Protein 4E12 (pdb70)

Structure (mmCIF, N/CA/C/O backbone):
data_4E12
#
_entry.id   4E12
#
_cell.length_a   99.560
_cell.length_b   99.560
_cell.length_c   131.860
_cell.angle_alpha   90.00
_cell.angle_beta   90.00
_cell.angle_gamma   120.00
#
_symmetry.space_group_name_H-M   'P 62 2 2'
#
loop_
_entity.id
_entity.type
_entity.pdbx_description
1 polymer Diketoreductase
2 non-polymer GLYCEROL
3 non-polymer 'PENTAETHYLENE GLYCOL'
4 non-polymer 'SULFATE ION'
5 water water
#
loop_
_atom_site.group_PDB
_atom_site.id
_atom_site.type_symbol
_atom_site.label_atom_id
_atom_site.label_alt_id
_atom_site.label_comp_id
_atom_site.label_asym_id
_atom_site.label_entity_id
_atom_site.label_seq_id
_atom_site.pdbx_PDB_ins_code
_atom_site.Cartn_x
_atom_site.Cartn_y
_atom_site.Cartn_z
_atom_site.occupancy
_atom_site.B_iso_or_equiv
_atom_site.auth_seq_id
_atom_site.auth_comp_id
_atom_site.auth_asym_id
_atom_site.auth_atom_id
_atom_site.pdbx_PDB_model_num
ATOM 1 N N . MET A 1 1 ? 13.744 8.730 70.256 1.00 147.92 1 MET A N 1
ATOM 2 C CA . MET A 1 1 ? 12.821 8.712 69.085 1.00 200.32 1 MET A CA 1
ATOM 3 C C . MET A 1 1 ? 13.225 9.769 68.061 1.00 200.40 1 MET A C 1
ATOM 4 O O . MET A 1 1 ? 12.494 10.038 67.104 1.00 200.58 1 MET A O 1
ATOM 9 N N . THR A 1 2 ? 14.396 10.364 68.263 1.00 200.57 2 THR A N 1
ATOM 10 C CA . THR A 1 2 ? 14.892 11.395 67.360 1.00 148.62 2 THR A CA 1
ATOM 11 C C . THR A 1 2 ? 16.416 11.378 67.298 1.00 108.15 2 THR A C 1
ATOM 12 O O . THR A 1 2 ? 17.072 10.644 68.043 1.00 107.23 2 THR A O 1
ATOM 16 N N . GLY A 1 3 ? 16.972 12.183 66.399 1.00 93.17 3 GLY A N 1
ATOM 17 C CA . GLY A 1 3 ? 18.414 12.253 66.258 1.00 67.91 3 GLY A CA 1
ATOM 18 C C . GLY A 1 3 ? 19.095 13.133 67.287 1.00 57.76 3 GLY A C 1
ATOM 19 O O . GLY A 1 3 ? 19.085 12.831 68.484 1.00 61.72 3 GLY A O 1
ATOM 20 N N . ILE A 1 4 ? 19.680 14.234 66.828 1.00 50.12 4 ILE A N 1
ATOM 21 C CA . ILE A 1 4 ? 20.432 15.107 67.711 1.00 47.79 4 ILE A CA 1
ATOM 22 C C . ILE A 1 4 ? 19.508 16.030 68.479 1.00 40.82 4 ILE A C 1
ATOM 23 O O . ILE A 1 4 ? 18.660 16.712 67.901 1.00 48.16 4 ILE A O 1
ATOM 28 N N . THR A 1 5 ? 19.675 16.052 69.795 1.00 40.69 5 THR A N 1
ATOM 29 C CA . THR A 1 5 ? 18.906 16.946 70.647 1.00 38.94 5 THR A CA 1
ATOM 30 C C . THR A 1 5 ? 19.816 17.671 71.631 1.00 34.73 5 THR A C 1
ATOM 31 O O . THR A 1 5 ? 19.694 18.884 71.829 1.00 40.02 5 THR A O 1
ATOM 35 N N . ASN A 1 6 ? 20.725 16.929 72.251 1.00 37.40 6 ASN A N 1
ATOM 36 C CA . ASN A 1 6 ? 21.617 17.518 73.245 1.00 34.79 6 ASN A CA 1
ATOM 37 C C . ASN A 1 6 ? 22.955 17.797 72.602 1.00 35.37 6 ASN A C 1
ATOM 38 O O . ASN A 1 6 ? 23.624 16.894 72.094 1.00 32.29 6 ASN A O 1
ATOM 43 N N . VAL A 1 7 ? 23.365 19.049 72.652 1.00 31.66 7 VAL A N 1
ATOM 44 C CA . VAL A 1 7 ? 24.601 19.417 72.021 1.00 31.03 7 VAL A CA 1
ATOM 45 C C . VAL A 1 7 ? 25.484 20.045 73.060 1.00 29.24 7 VAL A C 1
ATOM 46 O O . VAL A 1 7 ? 25.048 20.948 73.777 1.00 34.53 7 VAL A O 1
ATOM 50 N N . THR A 1 8 ? 26.710 19.540 73.159 1.00 31.02 8 THR A N 1
ATOM 51 C CA . THR A 1 8 ? 27.719 20.149 74.008 1.00 29.23 8 THR A CA 1
ATOM 52 C C . THR A 1 8 ? 28.806 20.754 73.141 1.00 30.31 8 THR A C 1
ATOM 53 O O . THR A 1 8 ? 29.305 20.139 72.192 1.00 30.93 8 THR A O 1
ATOM 57 N N . VAL A 1 9 ? 29.152 21.982 73.473 1.00 30.54 9 VAL A N 1
ATOM 58 C CA . VAL A 1 9 ? 30.204 22.689 72.774 1.00 32.27 9 VAL A CA 1
ATOM 59 C C . VAL A 1 9 ? 31.375 22.827 73.738 1.00 29.08 9 VAL A C 1
ATOM 60 O O . VAL A 1 9 ? 31.182 23.283 74.866 1.00 33.14 9 VAL A O 1
ATOM 64 N N . LEU A 1 10 ? 32.563 22.405 73.306 1.00 30.57 10 LEU A N 1
ATOM 65 C CA . LEU A 1 10 ? 33.761 22.451 74.139 1.00 31.70 10 LEU A CA 1
ATOM 66 C C . LEU A 1 10 ? 34.541 23.704 73.795 1.00 30.87 10 LEU A C 1
ATOM 67 O O . LEU A 1 10 ? 35.070 23.842 72.685 1.00 29.50 10 LEU A O 1
ATOM 72 N N . GLY A 1 11 ? 34.606 24.629 74.738 1.00 31.36 11 GLY A N 1
ATOM 73 C CA . GLY A 1 11 ? 35.239 25.892 74.449 1.00 32.01 11 GLY A CA 1
ATOM 74 C C . GLY A 1 11 ? 34.224 26.998 74.244 1.00 36.22 11 GLY A C 1
ATOM 75 O O . GLY A 1 11 ? 33.207 26.817 73.568 1.00 30.81 11 GLY A O 1
ATOM 76 N N . THR A 1 12 ? 34.496 28.154 74.824 1.00 34.37 12 THR A N 1
ATOM 77 C CA . THR A 1 12 ? 33.526 29.230 74.823 1.00 34.27 12 THR A CA 1
ATOM 78 C C . THR A 1 12 ? 34.141 30.521 74.342 1.00 36.80 12 THR A C 1
ATOM 79 O O . THR A 1 12 ? 33.704 31.606 74.736 1.00 34.84 12 THR A O 1
ATOM 83 N N . GLY A 1 13 ? 35.164 30.390 73.502 1.00 35.51 13 GLY A N 1
ATOM 84 C CA . GLY A 1 13 ? 35.795 31.549 72.896 1.00 37.01 13 GLY A CA 1
ATOM 85 C C . GLY A 1 13 ? 34.949 32.182 71.815 1.00 36.31 13 GLY A C 1
ATOM 86 O O . GLY A 1 13 ? 33.737 31.961 71.763 1.00 34.38 13 GLY A O 1
ATOM 87 N N . VAL A 1 14 ? 35.577 32.977 70.954 1.00 34.61 14 VAL A N 1
ATOM 88 C CA . VAL A 1 14 ? 34.870 33.634 69.858 1.00 32.19 14 VAL A CA 1
ATOM 89 C C . VAL A 1 14 ? 34.055 32.636 69.022 1.00 33.39 14 VAL A C 1
ATOM 90 O O . VAL A 1 14 ? 32.862 32.850 68.787 1.00 32.43 14 VAL A O 1
ATOM 94 N N . LEU A 1 15 ? 34.692 31.543 68.597 1.00 31.35 15 LEU A N 1
ATOM 95 C CA . LEU A 1 15 ? 34.036 30.549 67.754 1.00 30.04 15 LEU A CA 1
ATOM 96 C C . LEU A 1 15 ? 33.102 29.632 68.540 1.00 27.33 15 LEU A C 1
ATOM 97 O O . LEU A 1 15 ? 31.987 29.369 68.098 1.00 28.36 15 LEU A O 1
ATOM 102 N N . GLY A 1 16 ? 33.553 29.117 69.674 1.00 26.09 16 GLY A N 1
ATOM 103 C CA . GLY A 1 16 ? 32.696 28.251 70.465 1.00 28.24 16 GLY A CA 1
ATOM 104 C C . GLY A 1 16 ? 31.407 28.920 70.923 1.00 27.22 16 GLY A C 1
ATOM 105 O O . GLY A 1 16 ? 30.345 28.295 70.966 1.00 29.54 16 GLY A O 1
ATOM 106 N N . SER A 1 17 ? 31.484 30.191 71.281 1.00 27.59 17 SER A N 1
ATOM 107 C CA . SER A 1 17 ? 30.287 30.862 71.787 1.00 26.58 17 SER A CA 1
ATOM 108 C C . SER A 1 17 ? 29.282 31.098 70.657 1.00 26.74 17 SER A C 1
ATOM 109 O O . SER A 1 17 ? 28.080 30.954 70.872 1.00 29.48 17 SER A O 1
ATOM 112 N N . GLN A 1 18 ? 29.754 31.442 69.460 1.00 30.79 18 GLN A N 1
ATOM 113 C CA . GLN A 1 18 ? 28.837 31.605 68.321 1.00 30.73 18 GLN A CA 1
ATOM 114 C C . GLN A 1 18 ? 28.168 30.285 67.957 1.00 27.15 18 GLN A C 1
ATOM 115 O O . GLN A 1 18 ? 26.973 30.242 67.659 1.00 32.19 18 GLN A O 1
ATOM 121 N N . ILE A 1 19 ? 28.943 29.205 67.959 1.00 29.68 19 ILE A N 1
ATOM 122 C CA . ILE A 1 19 ? 28.414 27.902 67.598 1.00 27.67 19 ILE A CA 1
ATOM 123 C C . ILE A 1 19 ? 27.360 27.489 68.616 1.00 29.17 19 ILE A C 1
ATOM 124 O O . ILE A 1 19 ? 26.288 26.995 68.258 1.00 25.87 19 ILE A O 1
ATOM 129 N N . ALA A 1 20 ? 27.680 27.704 69.885 1.00 30.00 20 ALA A N 1
ATOM 130 C CA . ALA A 1 20 ? 26.780 27.357 70.971 1.00 29.52 20 ALA A CA 1
ATOM 131 C C . ALA A 1 20 ? 25.507 28.181 70.892 1.00 30.89 20 ALA A C 1
ATOM 132 O O . ALA A 1 20 ? 24.407 27.638 71.031 1.00 30.62 20 ALA A O 1
ATOM 134 N N . PHE A 1 21 ? 25.643 29.479 70.619 1.00 29.43 21 PHE A N 1
ATOM 135 C CA . PHE A 1 21 ? 24.490 30.354 70.599 1.00 30.22 21 PHE A CA 1
ATOM 136 C C . PHE A 1 21 ? 23.597 30.082 69.408 1.00 31.16 21 PHE A C 1
ATOM 137 O O . PHE A 1 21 ? 22.386 29.996 69.567 1.00 29.07 21 PHE A O 1
ATOM 145 N N . GLN A 1 22 ? 24.179 29.969 68.220 1.00 27.87 22 GLN A N 1
ATOM 146 C CA . GLN A 1 22 ? 23.434 29.588 67.027 1.00 29.77 22 GLN A CA 1
ATOM 147 C C . GLN A 1 22 ? 22.647 28.295 67.273 1.00 36.27 22 GLN A C 1
ATOM 148 O O . GLN A 1 22 ? 21.483 28.161 66.885 1.00 33.20 22 GLN A O 1
ATOM 154 N N . THR A 1 23 ? 23.287 27.335 67.926 1.00 33.90 23 THR A N 1
ATOM 155 C CA . THR A 1 23 ? 22.668 26.035 68.150 1.00 32.14 23 THR A CA 1
ATOM 156 C C . THR A 1 23 ? 21.518 26.147 69.157 1.00 33.33 23 THR A C 1
ATOM 157 O O . THR A 1 23 ? 20.442 25.577 68.951 1.00 39.67 23 THR A O 1
ATOM 161 N N . ALA A 1 24 ? 21.746 26.900 70.225 1.00 31.42 24 ALA A N 1
ATOM 162 C CA . ALA A 1 24 ? 20.707 27.194 71.204 1.00 33.16 24 ALA A CA 1
ATOM 163 C C . ALA A 1 24 ? 19.546 27.965 70.562 1.00 32.85 24 ALA A C 1
ATOM 164 O O . ALA A 1 24 ? 18.380 27.589 70.731 1.00 32.03 24 ALA A O 1
ATOM 166 N N . PHE A 1 25 ? 19.863 29.009 69.795 1.00 34.47 25 PHE A N 1
ATOM 167 C CA . PHE A 1 25 ? 18.831 29.837 69.143 1.00 31.40 25 PHE A CA 1
ATOM 168 C C . PHE A 1 25 ? 17.875 29.000 68.275 1.00 36.95 25 PHE A C 1
ATOM 169 O O . PHE A 1 25 ? 16.707 29.360 68.091 1.00 36.91 25 PHE A O 1
ATOM 177 N N . HIS A 1 26 ? 18.368 27.889 67.747 1.00 30.14 26 HIS A N 1
ATOM 178 C CA . HIS A 1 26 ? 17.569 27.034 66.874 1.00 30.52 26 HIS A CA 1
ATOM 179 C C . HIS A 1 26 ? 16.917 25.843 67.557 1.00 35.51 26 HIS A C 1
ATOM 180 O O . HIS A 1 26 ? 16.509 24.898 66.876 1.00 33.96 26 HIS A O 1
ATOM 187 N N . GLY A 1 27 ? 16.832 25.869 68.885 1.00 37.42 27 GLY A N 1
ATOM 188 C CA . GLY A 1 27 ? 15.961 24.929 69.568 1.00 36.14 27 GLY A CA 1
ATOM 189 C C . GLY A 1 27 ? 16.624 23.757 70.245 1.00 41.30 27 GLY A C 1
ATOM 190 O O . GLY A 1 27 ? 15.959 23.009 70.959 1.00 41.35 27 GLY A O 1
ATOM 191 N N . PHE A 1 28 ? 17.919 23.571 70.037 1.00 37.11 28 PHE A N 1
ATOM 192 C CA . PHE A 1 28 ? 18.622 22.445 70.651 1.00 35.45 28 PHE A CA 1
ATOM 193 C C . PHE A 1 28 ? 18.926 22.730 72.107 1.00 34.18 28 PHE A C 1
ATOM 194 O O . PHE A 1 28 ? 18.919 23.889 72.532 1.00 33.84 28 PHE A O 1
ATOM 202 N N . ALA A 1 29 ? 19.165 21.668 72.872 1.00 34.45 29 ALA A N 1
ATOM 203 C CA . ALA A 1 29 ? 19.559 21.782 74.271 1.00 33.94 29 ALA A CA 1
ATOM 204 C C . ALA A 1 29 ? 21.068 21.830 74.348 1.00 31.91 29 ALA A C 1
ATOM 205 O O . ALA A 1 29 ? 21.743 20.818 74.135 1.00 36.37 29 ALA A O 1
ATOM 207 N N . VAL A 1 30 ? 21.586 23.003 74.667 1.00 30.46 30 VAL A N 1
ATOM 208 C CA . VAL A 1 30 ? 23.011 23.276 74.575 1.00 33.12 30 VAL A CA 1
ATOM 209 C C . VAL A 1 30 ? 23.648 23.344 75.945 1.00 32.63 30 VAL A C 1
ATOM 210 O O . VAL A 1 30 ? 23.132 24.001 76.859 1.00 33.41 30 VAL A O 1
ATOM 214 N N . THR A 1 31 ? 24.774 22.654 76.070 1.00 35.40 31 THR A N 1
ATOM 215 C CA . THR A 1 31 ? 25.652 22.820 77.219 1.00 34.81 31 THR A CA 1
ATOM 216 C C . THR A 1 31 ? 26.962 23.428 76.717 1.00 30.01 31 THR A C 1
ATOM 217 O O . THR A 1 31 ? 27.573 22.909 75.779 1.00 34.91 31 THR A O 1
ATOM 221 N N . ALA A 1 32 ? 27.381 24.535 77.321 1.00 31.61 32 ALA A N 1
ATOM 222 C CA . ALA A 1 32 ? 28.662 25.145 76.985 1.00 30.42 32 ALA A CA 1
ATOM 223 C C . ALA A 1 32 ? 29.683 24.732 78.029 1.00 31.76 32 ALA A C 1
ATOM 224 O O . ALA A 1 32 ? 29.481 24.961 79.224 1.00 33.63 32 ALA A O 1
ATOM 226 N N . TYR A 1 33 ? 30.783 24.135 77.580 1.00 30.04 33 TYR A N 1
ATOM 227 C CA . TYR A 1 33 ? 31.798 23.646 78.492 1.00 32.67 33 TYR A CA 1
ATOM 228 C C . TYR A 1 33 ? 33.071 24.490 78.422 1.00 29.51 33 TYR A C 1
ATOM 229 O O . TYR A 1 33 ? 33.514 24.910 77.345 1.00 28.83 33 TYR A O 1
ATOM 238 N N . ASP A 1 34 ? 33.651 24.756 79.580 1.00 31.44 34 ASP A N 1
ATOM 239 C CA . ASP A 1 34 ? 34.949 25.408 79.610 1.00 28.99 34 ASP A CA 1
ATOM 240 C C . ASP A 1 34 ? 35.611 25.078 80.945 1.00 33.40 34 ASP A C 1
ATOM 241 O O . ASP A 1 34 ? 35.009 24.399 81.786 1.00 32.17 34 ASP A O 1
ATOM 246 N N . ILE A 1 35 ? 36.833 25.551 81.150 1.00 32.39 35 ILE A N 1
ATOM 247 C CA . ILE A 1 35 ? 37.691 24.929 82.160 1.00 37.54 35 ILE A CA 1
ATOM 248 C C . ILE A 1 35 ? 37.403 25.322 83.600 1.00 36.13 35 ILE A C 1
ATOM 249 O O . ILE A 1 35 ? 37.650 24.534 84.510 1.00 35.87 35 ILE A O 1
ATOM 254 N N . ASN A 1 36 ? 36.887 26.519 83.842 1.00 37.07 36 ASN A N 1
ATOM 255 C CA . ASN A 1 36 ? 36.586 26.892 85.214 1.00 37.66 36 ASN A CA 1
ATOM 256 C C . ASN A 1 36 ? 35.471 27.914 85.232 1.00 34.21 36 ASN A C 1
ATOM 257 O O . ASN A 1 36 ? 34.916 28.229 84.173 1.00 30.75 36 ASN A O 1
ATOM 262 N N . THR A 1 37 ? 35.122 28.421 86.411 1.00 36.70 37 THR A N 1
ATOM 263 C CA . THR A 1 37 ? 33.985 29.321 86.505 1.00 41.18 37 THR A CA 1
ATOM 264 C C . THR A 1 37 ? 34.341 30.696 85.945 1.00 43.81 37 THR A C 1
ATOM 265 O O . THR A 1 37 ? 33.462 31.419 85.473 1.00 35.22 37 THR A O 1
ATOM 269 N N . ASP A 1 38 ? 35.619 31.066 86.001 1.00 35.15 38 ASP A N 1
ATOM 270 C CA . ASP A 1 38 ? 36.054 32.301 85.355 1.00 34.65 38 ASP A CA 1
ATOM 271 C C . ASP A 1 38 ? 35.792 32.274 83.843 1.00 35.16 38 ASP A C 1
ATOM 272 O O . ASP A 1 38 ? 35.276 33.246 83.285 1.00 39.50 38 ASP A O 1
ATOM 277 N N . ALA A 1 39 ? 36.167 31.186 83.178 1.00 32.98 39 ALA A N 1
ATOM 278 C CA . ALA A 1 39 ? 35.901 31.059 81.745 1.00 31.15 39 ALA A CA 1
ATOM 279 C C . ALA A 1 39 ? 34.393 30.990 81.486 1.00 34.10 39 ALA A C 1
ATOM 280 O O . ALA A 1 39 ? 33.892 31.498 80.479 1.00 32.93 39 ALA A O 1
ATOM 282 N N . LEU A 1 40 ? 33.662 30.343 82.381 1.00 33.77 40 LEU A N 1
ATOM 283 C CA . LEU A 1 40 ? 32.212 30.255 82.213 1.00 32.29 40 LEU A CA 1
ATOM 284 C C . LEU A 1 40 ? 31.527 31.605 82.398 1.00 37.30 40 LEU A C 1
ATOM 285 O O . LEU A 1 40 ? 30.518 31.886 81.745 1.00 37.65 40 LEU A O 1
ATOM 290 N N . ASP A 1 41 ? 32.065 32.431 83.289 1.00 35.02 41 ASP A N 1
ATOM 291 C CA . ASP A 1 41 ? 31.569 33.792 83.452 1.00 32.64 41 ASP A CA 1
ATOM 292 C C . ASP A 1 41 ? 31.776 34.595 82.173 1.00 33.74 41 ASP A C 1
ATOM 293 O O . ASP A 1 41 ? 30.891 35.343 81.755 1.00 35.67 41 ASP A O 1
ATOM 298 N N . ALA A 1 42 ? 32.935 34.430 81.543 1.00 36.15 42 ALA A N 1
ATOM 299 C CA . ALA A 1 42 ? 33.233 35.160 80.315 1.00 35.40 42 ALA A CA 1
ATOM 300 C C . ALA A 1 42 ? 32.346 34.686 79.176 1.00 35.19 42 ALA A C 1
ATOM 301 O O . ALA A 1 42 ? 31.969 35.470 78.302 1.00 37.20 42 ALA A O 1
ATOM 303 N N . ALA A 1 43 ? 32.007 33.405 79.192 1.00 31.14 43 ALA A N 1
ATOM 304 C CA . ALA A 1 43 ? 31.140 32.817 78.173 1.00 33.45 43 ALA A CA 1
ATOM 305 C C . ALA A 1 43 ? 29.747 33.414 78.265 1.00 36.29 43 ALA A C 1
ATOM 306 O O . ALA A 1 43 ? 29.137 33.751 77.242 1.00 32.21 43 ALA A O 1
ATOM 308 N N . LYS A 1 44 ? 29.240 33.534 79.491 1.00 36.70 44 LYS A N 1
ATOM 309 C CA . LYS A 1 44 ? 27.937 34.145 79.702 1.00 35.50 44 LYS A CA 1
ATOM 310 C C . LYS A 1 44 ? 27.955 35.555 79.116 1.00 35.66 44 LYS A C 1
ATOM 311 O O . LYS A 1 44 ? 27.022 35.953 78.419 1.00 30.50 44 LYS A O 1
ATOM 317 N N . LYS A 1 45 ? 29.029 36.297 79.355 1.00 34.89 45 LYS A N 1
ATOM 318 C CA . LYS A 1 45 ? 29.183 37.608 78.736 1.00 36.25 45 LYS A CA 1
ATOM 319 C C . LYS A 1 45 ? 29.173 37.526 77.206 1.00 34.85 45 LYS A C 1
ATOM 320 O O . LYS A 1 45 ? 28.510 38.335 76.551 1.00 32.45 45 LYS A O 1
ATOM 326 N N . ARG A 1 46 ? 29.878 36.561 76.615 1.00 34.27 46 ARG A N 1
ATOM 327 C CA . ARG A 1 46 ? 29.842 36.479 75.156 1.00 32.02 46 ARG A CA 1
ATOM 328 C C . ARG A 1 46 ? 28.424 36.180 74.700 1.00 31.51 46 ARG A C 1
ATOM 329 O O . ARG A 1 46 ? 27.960 36.729 73.700 1.00 30.74 46 ARG A O 1
ATOM 337 N N . PHE A 1 47 ? 27.741 35.304 75.429 1.00 30.29 47 PHE A N 1
ATOM 338 C CA . PHE A 1 47 ? 26.374 34.941 75.059 1.00 33.18 47 PHE A CA 1
ATOM 339 C C . PHE A 1 47 ? 25.428 36.131 75.160 1.00 33.97 47 PHE A C 1
ATOM 340 O O . PHE A 1 47 ? 24.548 36.305 74.315 1.00 31.35 47 PHE A O 1
ATOM 348 N N . GLU A 1 48 ? 25.592 36.949 76.193 1.00 35.07 48 GLU A N 1
ATOM 349 C CA . GLU A 1 48 ? 24.755 38.132 76.326 1.00 32.79 48 GLU A CA 1
ATOM 350 C C . GLU A 1 48 ? 24.930 39.070 75.132 1.00 34.71 48 GLU A C 1
ATOM 351 O O . GLU A 1 48 ? 23.941 39.545 74.563 1.00 35.18 48 GLU A O 1
ATOM 357 N N . GLY A 1 49 ? 26.180 39.325 74.748 1.00 34.92 49 GLY A N 1
ATOM 358 C CA . GLY A 1 49 ? 26.441 40.113 73.550 1.00 30.99 49 GLY A CA 1
ATOM 359 C C . GLY A 1 49 ? 25.855 39.520 72.274 1.00 34.30 49 GLY A C 1
ATOM 360 O O . GLY A 1 49 ? 25.276 40.233 71.445 1.00 32.98 49 GLY A O 1
ATOM 361 N N . LEU A 1 50 ? 26.011 38.206 72.102 1.00 37.50 50 LEU A N 1
ATOM 362 C CA . LEU A 1 50 ? 25.436 37.527 70.948 1.00 32.34 50 LEU A CA 1
ATOM 363 C C . LEU A 1 50 ? 23.919 37.671 70.921 1.00 32.75 50 LEU A C 1
ATOM 364 O O . LEU A 1 50 ? 23.339 37.859 69.852 1.00 34.07 50 LEU A O 1
ATOM 369 N N . ALA A 1 51 ? 23.271 37.590 72.086 1.00 35.98 51 ALA A N 1
ATOM 370 C CA . ALA A 1 51 ? 21.822 37.747 72.151 1.00 37.01 51 ALA A CA 1
ATOM 371 C C . ALA A 1 51 ? 21.436 39.108 71.595 1.00 35.55 51 ALA A C 1
ATOM 372 O O . ALA A 1 51 ? 20.471 39.233 70.836 1.00 31.64 51 ALA A O 1
ATOM 374 N N . ALA A 1 52 ? 22.206 40.119 71.978 1.00 34.80 52 ALA A N 1
ATOM 375 C CA . ALA A 1 52 ? 21.996 41.491 71.530 1.00 39.38 52 ALA A CA 1
ATOM 376 C C . ALA A 1 52 ? 22.161 41.627 70.011 1.00 37.30 52 ALA A C 1
ATOM 377 O O . ALA A 1 52 ? 21.329 42.247 69.338 1.00 35.80 52 ALA A O 1
ATOM 379 N N . VAL A 1 53 ? 23.238 41.060 69.478 1.00 33.87 53 VAL A N 1
ATOM 380 C CA . VAL A 1 53 ? 23.474 41.062 68.035 1.00 34.31 53 VAL A CA 1
ATOM 381 C C . VAL A 1 53 ? 22.317 40.374 67.317 1.00 32.38 53 VAL A C 1
ATOM 382 O O . VAL A 1 53 ? 21.783 40.884 66.328 1.00 34.82 53 VAL A O 1
ATOM 386 N N . TYR A 1 54 ? 21.941 39.196 67.796 1.00 31.01 54 TYR A N 1
ATOM 387 C CA . TYR A 1 54 ? 20.852 38.465 67.163 1.00 32.11 54 TYR A CA 1
ATOM 388 C C . TYR A 1 54 ? 19.575 39.269 67.111 1.00 34.23 54 TYR A C 1
ATOM 389 O O . TYR A 1 54 ? 18.961 39.400 66.050 1.00 35.06 54 TYR A O 1
ATOM 398 N N . GLU A 1 55 ? 19.170 39.809 68.250 1.00 38.92 55 GLU A N 1
ATOM 399 C CA . GLU A 1 55 ? 17.930 40.562 68.283 1.00 48.20 55 GLU A CA 1
ATOM 400 C C . GLU A 1 55 ? 17.910 41.702 67.261 1.00 45.08 55 GLU A C 1
ATOM 401 O O . GLU A 1 55 ? 16.840 42.077 66.778 1.00 43.28 55 GLU A O 1
ATOM 407 N N . LYS A 1 56 ? 19.079 42.217 66.877 1.00 41.10 56 LYS A N 1
ATOM 408 C CA . LYS A 1 56 ? 19.130 43.270 65.855 1.00 42.45 56 LYS A CA 1
ATOM 409 C C . LYS A 1 56 ? 19.418 42.726 64.451 1.00 48.66 56 LYS A C 1
ATOM 410 O O . LYS A 1 56 ? 19.000 43.331 63.461 1.00 47.77 56 LYS A O 1
ATOM 416 N N . GLU A 1 57 ? 20.121 41.598 64.355 1.00 45.38 57 GLU A N 1
ATOM 417 C CA . GLU A 1 57 ? 20.616 41.122 63.055 1.00 44.23 57 GLU A CA 1
ATOM 418 C C . GLU A 1 57 ? 19.973 39.832 62.532 1.00 42.18 57 GLU A C 1
ATOM 419 O O . GLU A 1 57 ? 20.111 39.506 61.347 1.00 36.56 57 GLU A O 1
ATOM 425 N N . VAL A 1 58 ? 19.296 39.069 63.381 1.00 38.80 58 VAL A N 1
ATOM 426 C CA . VAL A 1 58 ? 18.931 37.718 62.956 1.00 35.78 58 VAL A CA 1
ATOM 427 C C . VAL A 1 58 ? 17.422 37.517 62.959 1.00 38.35 58 VAL A C 1
ATOM 428 O O . VAL A 1 58 ? 16.764 37.795 63.960 1.00 38.58 58 VAL A O 1
ATOM 432 N N . ALA A 1 59 ? 16.878 37.031 61.845 1.00 35.68 59 ALA A N 1
ATOM 433 C CA . ALA A 1 59 ? 15.448 36.822 61.723 1.00 38.31 59 ALA A CA 1
ATOM 434 C C . ALA A 1 59 ? 14.926 35.955 62.858 1.00 37.12 59 ALA A C 1
ATOM 435 O O . ALA A 1 59 ? 15.498 34.903 63.170 1.00 40.70 59 ALA A O 1
ATOM 437 N N . GLY A 1 60 ? 13.850 36.425 63.481 1.00 38.08 60 GLY A N 1
ATOM 438 C CA . GLY A 1 60 ? 13.165 35.650 64.493 1.00 33.28 60 GLY A CA 1
ATOM 439 C C . GLY A 1 60 ? 13.700 35.828 65.899 1.00 36.52 60 GLY A C 1
ATOM 440 O O . GLY A 1 60 ? 13.173 35.224 66.837 1.00 40.59 60 GLY A O 1
ATOM 441 N N . ALA A 1 61 ? 14.735 36.648 66.066 1.00 38.68 61 ALA A N 1
ATOM 442 C CA . ALA A 1 61 ? 15.399 36.743 67.372 1.00 41.27 61 ALA A CA 1
ATOM 443 C C . ALA A 1 61 ? 14.889 37.920 68.193 1.00 40.17 61 ALA A C 1
ATOM 444 O O . ALA A 1 61 ? 15.178 38.041 69.389 1.00 35.53 61 ALA A O 1
ATOM 446 N N . ALA A 1 62 ? 14.141 38.796 67.546 1.00 39.05 62 ALA A N 1
ATOM 447 C CA . ALA A 1 62 ? 13.592 39.959 68.226 1.00 41.33 62 ALA A CA 1
ATOM 448 C C . ALA A 1 62 ? 12.576 39.536 69.282 1.00 45.12 62 ALA A C 1
ATOM 449 O O . ALA A 1 62 ? 12.170 38.373 69.345 1.00 43.56 62 ALA A O 1
ATOM 451 N N . ASP A 1 63 ? 12.183 40.484 70.124 1.00 42.18 63 ASP A N 1
ATOM 452 C CA . ASP A 1 63 ? 11.072 40.272 71.035 1.00 41.69 63 ASP A CA 1
ATOM 453 C C . ASP A 1 63 ? 11.320 39.132 72.002 1.00 47.06 63 ASP A C 1
ATOM 454 O O . ASP A 1 63 ? 10.389 38.396 72.336 1.00 42.91 63 ASP A O 1
ATOM 459 N N . GLY A 1 64 ? 12.562 38.977 72.446 1.00 45.32 64 GLY A N 1
ATOM 460 C CA . GLY A 1 64 ? 12.845 38.003 73.484 1.00 42.39 64 GLY A CA 1
ATOM 461 C C . GLY A 1 64 ? 13.266 36.614 73.042 1.00 43.62 64 GLY A C 1
ATOM 462 O O . GLY A 1 64 ? 13.699 35.815 73.878 1.00 36.34 64 GLY A O 1
ATOM 463 N N . ALA A 1 65 ? 13.149 36.291 71.759 1.00 35.61 65 ALA A N 1
ATOM 464 C CA . ALA A 1 65 ? 13.567 34.961 71.324 1.00 35.37 65 ALA A CA 1
ATOM 465 C C . ALA A 1 65 ? 15.064 34.739 71.602 1.00 29.77 65 ALA A C 1
ATOM 466 O O . ALA A 1 65 ? 15.456 33.668 72.074 1.00 38.68 65 ALA A O 1
ATOM 468 N N . ALA A 1 66 ? 15.890 35.747 71.331 1.00 35.90 66 ALA A N 1
ATOM 469 C CA . ALA A 1 66 ? 17.322 35.657 71.605 1.00 34.98 66 ALA A CA 1
ATOM 470 C C . ALA A 1 66 ? 17.583 35.398 73.099 1.00 40.74 66 ALA A C 1
ATOM 471 O O . ALA A 1 66 ? 18.399 34.539 73.445 1.00 35.13 66 ALA A O 1
ATOM 473 N N . GLN A 1 67 ? 16.911 36.142 73.979 1.00 39.68 67 GLN A N 1
ATOM 474 C CA . GLN A 1 67 ? 17.045 35.918 75.428 1.00 38.57 67 GLN A CA 1
ATOM 475 C C . GLN A 1 67 ? 16.524 34.564 75.893 1.00 39.86 67 GLN A C 1
ATOM 476 O O . GLN A 1 67 ? 17.094 33.961 76.805 1.00 41.94 67 GLN A O 1
ATOM 482 N N . LYS A 1 68 ? 15.447 34.069 75.299 1.00 36.75 68 LYS A N 1
ATOM 483 C CA . LYS A 1 68 ? 14.992 32.738 75.679 1.00 34.95 68 LYS A CA 1
ATOM 484 C C . LYS A 1 68 ? 16.114 31.742 75.367 1.00 41.50 68 LYS A C 1
ATOM 485 O O . LYS A 1 68 ? 16.430 30.861 76.174 1.00 33.38 68 LYS A O 1
ATOM 491 N N . ALA A 1 69 ? 16.738 31.886 74.203 1.00 36.68 69 ALA A N 1
ATOM 492 C CA . ALA A 1 69 ? 17.824 30.974 73.861 1.00 37.01 69 ALA A CA 1
ATOM 493 C C . ALA A 1 69 ? 18.950 31.138 74.883 1.00 33.41 69 ALA A C 1
ATOM 494 O O . ALA A 1 69 ? 19.504 30.156 75.385 1.00 38.31 69 ALA A O 1
ATOM 496 N N . LEU A 1 70 ? 19.280 32.387 75.191 1.00 33.88 70 LEU A N 1
ATOM 497 C CA . LEU A 1 70 ? 20.337 32.701 76.153 1.00 34.79 70 LEU A CA 1
ATOM 498 C C . LEU A 1 70 ? 20.083 32.025 77.505 1.00 38.06 70 LEU A C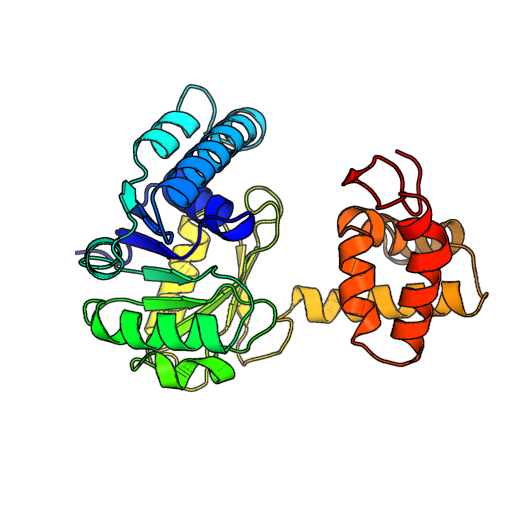 1
ATOM 499 O O . LEU A 1 70 ? 20.963 31.372 78.085 1.00 36.67 70 LEU A O 1
ATOM 504 N N . GLY A 1 71 ? 18.869 32.197 78.006 1.00 36.69 71 GLY A N 1
ATOM 505 C CA . GLY A 1 71 ? 18.547 31.678 79.322 1.00 39.71 71 GLY A CA 1
ATOM 506 C C . GLY A 1 71 ? 18.492 30.172 79.397 1.00 39.28 71 GLY A C 1
ATOM 507 O O . GLY A 1 71 ? 18.584 29.606 80.490 1.00 39.42 71 GLY A O 1
ATOM 508 N N . GLY A 1 72 ? 18.345 29.517 78.247 1.00 42.64 72 GLY A N 1
ATOM 509 C CA . GLY A 1 72 ? 18.265 28.067 78.226 1.00 37.11 72 GLY A CA 1
ATOM 510 C C . GLY A 1 72 ? 19.602 27.332 78.169 1.00 38.19 72 GLY A C 1
ATOM 511 O O . GLY A 1 72 ? 19.631 26.110 78.316 1.00 38.28 72 GLY A O 1
ATOM 512 N N . ILE A 1 73 ? 20.699 28.057 77.952 1.00 34.64 73 ILE A N 1
ATOM 513 C CA . ILE A 1 73 ? 22.043 27.464 77.854 1.00 31.71 73 ILE A CA 1
ATOM 514 C C . ILE A 1 73 ? 22.559 26.980 79.217 1.00 33.15 73 ILE A C 1
ATOM 515 O O . ILE A 1 73 ? 22.527 27.715 80.206 1.00 33.30 73 ILE A O 1
ATOM 520 N N . ARG A 1 74 ? 23.033 25.742 79.262 1.00 33.08 74 ARG A N 1
ATOM 521 C CA . ARG A 1 74 ? 23.595 25.185 80.494 1.00 34.57 74 ARG A CA 1
ATOM 522 C C . ARG A 1 74 ? 25.121 25.352 80.473 1.00 34.31 74 ARG A C 1
ATOM 523 O O . ARG A 1 74 ? 25.750 25.137 79.436 1.00 33.40 74 ARG A O 1
ATOM 531 N N . TYR A 1 75 ? 25.706 25.749 81.600 1.00 31.50 75 TYR A N 1
ATOM 532 C CA . TYR A 1 75 ? 27.144 25.967 81.688 1.00 31.98 75 TYR A CA 1
ATOM 533 C C . TYR A 1 75 ? 27.738 24.889 82.545 1.00 33.44 75 TYR A C 1
ATOM 534 O O . TYR A 1 75 ? 27.177 24.543 83.590 1.00 34.12 75 TYR A O 1
ATOM 543 N N . SER A 1 76 ? 28.888 24.381 82.129 1.00 31.66 76 SER A N 1
ATOM 544 C CA . SER A 1 76 ? 29.521 23.300 82.878 1.00 33.23 76 SER A CA 1
ATOM 545 C C . SER A 1 76 ? 31.043 23.426 82.836 1.00 35.31 76 SER A C 1
ATOM 546 O O . SER A 1 76 ? 31.605 23.802 81.802 1.00 30.88 76 SER A O 1
ATOM 549 N N . ASP A 1 77 ? 31.711 23.122 83.952 1.00 32.76 77 ASP A N 1
ATOM 550 C CA . ASP A 1 77 ? 33.165 22.997 83.912 1.00 33.84 77 ASP A CA 1
ATOM 551 C C . ASP A 1 77 ? 33.583 21.617 84.380 1.00 35.44 77 ASP A C 1
ATOM 552 O O . ASP A 1 77 ? 34.693 21.412 84.876 1.00 37.45 77 ASP A O 1
ATOM 557 N N . ASP A 1 78 ? 32.675 20.667 84.206 1.00 36.48 78 ASP A N 1
ATOM 558 C CA . ASP A 1 78 ? 32.934 19.277 84.532 1.00 39.13 78 ASP A CA 1
ATOM 559 C C . ASP A 1 78 ? 32.670 18.479 83.258 1.00 33.59 78 ASP A C 1
ATOM 560 O O . ASP A 1 78 ? 31.518 18.218 82.918 1.00 40.60 78 ASP A O 1
ATOM 565 N N . LEU A 1 79 ? 33.732 18.102 82.549 1.00 40.41 79 LEU A N 1
ATOM 566 C CA . LEU A 1 79 ? 33.585 17.480 81.228 1.00 36.88 79 LEU A CA 1
ATOM 567 C C . LEU A 1 79 ? 32.645 16.267 81.249 1.00 42.62 79 LEU A C 1
ATOM 568 O O . LEU A 1 79 ? 31.745 16.150 80.408 1.00 35.59 79 LEU A O 1
ATOM 573 N N . ALA A 1 80 ? 32.840 15.373 82.220 1.00 43.07 80 ALA A N 1
ATOM 574 C CA . ALA A 1 80 ? 32.008 14.183 82.350 1.00 36.26 80 ALA A CA 1
ATOM 575 C C . ALA A 1 80 ? 30.530 14.553 82.420 1.00 35.82 80 ALA A C 1
ATOM 576 O O . ALA A 1 80 ? 29.702 13.951 81.730 1.00 38.46 80 ALA A O 1
ATOM 578 N N . GLN A 1 81 ? 30.204 15.534 83.260 1.00 31.92 81 GLN A N 1
ATOM 579 C CA . GLN A 1 81 ? 28.830 16.007 83.410 1.00 36.13 81 GLN A CA 1
ATOM 580 C C . GLN A 1 81 ? 28.371 16.749 82.156 1.00 36.88 81 GLN A C 1
ATOM 581 O O . GLN A 1 81 ? 27.208 16.651 81.760 1.00 39.21 81 GLN A O 1
ATOM 587 N N . ALA A 1 82 ? 29.285 17.499 81.537 1.00 34.45 82 ALA A N 1
ATOM 588 C CA . ALA A 1 82 ? 28.954 18.283 80.346 1.00 39.89 82 ALA A CA 1
ATOM 589 C C . ALA A 1 82 ? 28.503 17.416 79.171 1.00 37.21 82 ALA A C 1
ATOM 590 O O . ALA A 1 82 ? 27.703 17.855 78.339 1.00 38.28 82 ALA A O 1
ATOM 592 N N . VAL A 1 83 ? 29.020 16.200 79.075 1.00 42.51 83 VAL A N 1
ATOM 593 C CA . VAL A 1 83 ? 28.727 15.381 77.901 1.00 38.42 83 VAL A CA 1
ATOM 594 C C . VAL A 1 83 ? 27.953 14.102 78.219 1.00 43.22 83 VAL A C 1
ATOM 595 O O . VAL A 1 83 ? 27.869 13.209 77.371 1.00 46.74 83 VAL A O 1
ATOM 599 N N . LYS A 1 84 ? 27.387 14.004 79.418 1.00 42.12 84 LYS A N 1
ATOM 600 C CA . LYS A 1 84 ? 26.815 12.743 79.878 1.00 50.40 84 LYS A CA 1
ATOM 601 C C . LYS A 1 84 ? 25.679 12.223 79.003 1.00 49.99 84 LYS A C 1
ATOM 602 O O . LYS A 1 84 ? 25.513 11.009 78.863 1.00 49.74 84 LYS A O 1
ATOM 608 N N . ASP A 1 85 ? 24.897 13.122 78.420 1.00 42.52 85 ASP A N 1
ATOM 609 C CA . ASP A 1 85 ? 23.775 12.705 77.590 1.00 43.99 85 ASP A CA 1
ATOM 610 C C . ASP A 1 85 ? 23.850 13.418 76.238 1.00 40.47 85 ASP A C 1
ATOM 611 O O . ASP A 1 85 ? 22.827 13.640 75.586 1.00 40.36 85 ASP A O 1
ATOM 616 N N . ALA A 1 86 ? 25.064 13.781 75.828 1.00 36.56 86 ALA A N 1
ATOM 617 C CA . ALA A 1 86 ? 25.272 14.519 74.583 1.00 36.80 86 ALA A CA 1
ATOM 618 C C . ALA A 1 86 ? 25.015 13.647 73.352 1.00 39.80 86 ALA A C 1
ATOM 619 O O . ALA A 1 86 ? 25.460 12.501 73.283 1.00 39.44 86 ALA A O 1
ATOM 621 N N . ASP A 1 87 ? 24.279 14.184 72.384 1.00 41.04 87 ASP A N 1
ATOM 622 C CA . ASP A 1 87 ? 24.107 13.522 71.089 1.00 37.80 87 ASP A CA 1
ATOM 623 C C . ASP A 1 87 ? 25.244 13.929 70.143 1.00 37.46 87 ASP A C 1
ATOM 624 O O . ASP A 1 87 ? 25.646 13.181 69.245 1.00 41.43 87 ASP A O 1
ATOM 629 N N . LEU A 1 88 ? 25.766 15.124 70.371 1.00 39.02 88 LEU A N 1
ATOM 630 C CA . LEU A 1 88 ? 26.797 15.711 69.521 1.00 30.50 88 LEU A CA 1
ATOM 631 C C . LEU A 1 88 ? 27.651 16.607 70.383 1.00 31.30 88 LEU A C 1
ATOM 632 O O . LEU A 1 88 ? 27.126 17.372 71.194 1.00 34.32 88 LEU A O 1
ATOM 637 N N . VAL A 1 89 ? 28.964 16.512 70.213 1.00 28.83 89 VAL A N 1
ATOM 638 C CA . VAL A 1 89 ? 29.890 17.417 70.878 1.00 29.76 89 VAL A CA 1
ATOM 639 C C . VAL A 1 89 ? 30.650 18.165 69.798 1.00 30.91 89 VA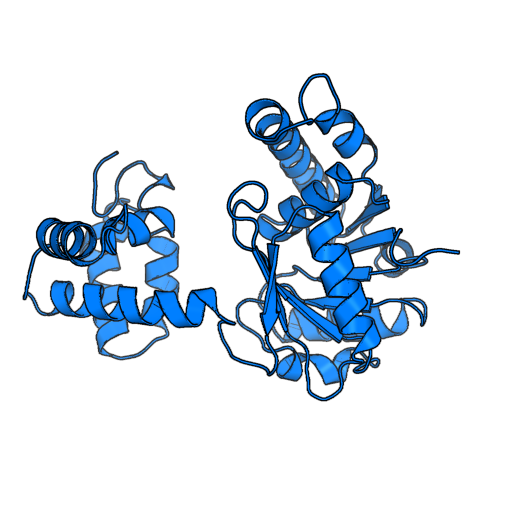L A C 1
ATOM 640 O O . VAL A 1 89 ? 31.288 17.560 68.930 1.00 33.27 89 VAL A O 1
ATOM 644 N N . ILE A 1 90 ? 30.549 19.480 69.833 1.00 33.45 90 ILE A N 1
ATOM 645 C CA . ILE A 1 90 ? 31.299 20.293 68.902 1.00 27.41 90 ILE A CA 1
ATOM 646 C C . ILE A 1 90 ? 32.493 20.839 69.682 1.00 29.77 90 ILE A C 1
ATOM 647 O O . ILE A 1 90 ? 32.327 21.547 70.677 1.00 28.62 90 ILE A O 1
ATOM 652 N N . GLU A 1 91 ? 33.689 20.472 69.236 1.00 31.81 91 GLU A N 1
ATOM 653 C CA . GLU A 1 91 ? 34.931 20.866 69.878 1.00 33.57 91 GLU A CA 1
ATOM 654 C C . GLU A 1 91 ? 35.545 22.112 69.234 1.00 35.57 91 GLU A C 1
ATOM 655 O O . GLU A 1 91 ? 35.874 22.118 68.044 1.00 34.32 91 GLU A O 1
ATOM 661 N N . ALA A 1 92 ? 35.685 23.163 70.038 1.00 35.15 92 ALA A N 1
ATOM 662 C CA . ALA A 1 92 ? 36.203 24.453 69.591 1.00 32.41 92 ALA A CA 1
ATOM 663 C C . ALA A 1 92 ? 37.172 24.991 70.636 1.00 32.14 92 ALA A C 1
ATOM 664 O O . ALA A 1 92 ? 37.080 26.146 71.047 1.00 33.61 92 ALA A O 1
ATOM 666 N N . VAL A 1 93 ? 38.092 24.129 71.075 1.00 33.26 93 VAL A N 1
ATOM 667 C CA . VAL A 1 93 ? 39.138 24.504 72.028 1.00 33.35 93 VAL A CA 1
ATOM 668 C C . VAL A 1 93 ? 40.318 25.079 71.238 1.00 35.45 93 VAL A C 1
ATOM 669 O O . VAL A 1 93 ? 40.344 24.973 70.011 1.00 38.90 93 VAL A O 1
ATOM 673 N N . PRO A 1 94 ? 41.302 25.702 71.917 1.00 40.91 94 PRO A N 1
ATOM 674 C CA . PRO A 1 94 ? 42.445 26.275 71.196 1.00 38.19 94 PRO A CA 1
ATOM 675 C C . PRO A 1 94 ? 43.119 25.340 70.197 1.00 36.24 94 PRO A C 1
ATOM 676 O O . PRO A 1 94 ? 42.980 24.114 70.250 1.00 39.59 94 PRO A O 1
ATOM 680 N N . GLU A 1 95 ? 43.872 25.932 69.284 1.00 46.53 95 GLU A N 1
ATOM 681 C CA . GLU A 1 95 ? 44.391 25.193 68.149 1.00 46.86 95 GLU A CA 1
ATOM 682 C C . GLU A 1 95 ? 45.721 24.489 68.512 1.00 56.21 95 GLU A C 1
ATOM 683 O O . GLU A 1 95 ? 46.782 24.819 67.979 1.00 59.02 95 GLU A O 1
ATOM 689 N N . SER A 1 96 ? 45.643 23.508 69.410 1.00 57.74 96 SER A N 1
ATOM 690 C CA . SER A 1 96 ? 46.818 22.818 69.957 1.00 47.12 96 SER A CA 1
ATOM 691 C C . SER A 1 96 ? 46.668 21.299 69.945 1.00 53.45 96 SER A C 1
ATOM 692 O O . SER A 1 96 ? 45.737 20.761 70.550 1.00 55.91 96 SER A O 1
ATOM 695 N N . LEU A 1 97 ? 47.597 20.600 69.297 1.00 46.42 97 LEU A N 1
ATOM 696 C CA . LEU A 1 97 ? 47.549 19.138 69.275 1.00 53.52 97 LEU A CA 1
ATOM 697 C C . LEU A 1 97 ? 47.460 18.549 70.690 1.00 51.61 97 LEU A C 1
ATOM 698 O O . LEU A 1 97 ? 46.570 17.744 70.976 1.00 47.36 97 LEU A O 1
ATOM 703 N N . ASP A 1 98 ? 48.379 18.941 71.570 1.00 55.00 98 ASP A N 1
ATOM 704 C CA . ASP A 1 98 ? 48.384 18.447 72.951 1.00 63.59 98 ASP A CA 1
ATOM 705 C C . ASP A 1 98 ? 46.996 18.633 73.574 1.00 47.82 98 ASP A C 1
ATOM 706 O O . ASP A 1 98 ? 46.423 17.716 74.170 1.00 66.65 98 ASP A O 1
ATOM 711 N N . LEU A 1 99 ? 46.472 19.839 73.412 1.00 57.50 99 LEU A N 1
ATOM 712 C CA . LEU A 1 99 ? 45.236 20.256 74.051 1.00 48.82 99 LEU A CA 1
ATOM 713 C C . LEU A 1 99 ? 44.022 19.523 73.462 1.00 50.30 99 LEU A C 1
ATOM 714 O O . LEU A 1 99 ? 43.129 19.102 74.201 1.00 50.40 99 LEU A O 1
ATOM 719 N N . LYS A 1 100 ? 43.988 19.343 72.144 1.00 41.88 100 LYS A N 1
ATOM 720 C CA . LYS A 1 100 ? 42.916 18.562 71.542 1.00 47.39 100 LYS A CA 1
ATOM 721 C C . LYS A 1 100 ? 43.140 17.073 71.815 1.00 43.07 100 LYS A C 1
ATOM 722 O O . LYS A 1 100 ? 42.184 16.308 71.966 1.00 50.50 100 LYS A O 1
ATOM 728 N N . ARG A 1 101 ? 44.407 16.665 71.886 1.00 49.59 101 ARG A N 1
ATOM 729 C CA . ARG A 1 101 ? 44.750 15.279 72.206 1.00 51.93 101 ARG A CA 1
ATOM 730 C C . ARG A 1 101 ? 44.118 14.838 73.525 1.00 45.99 101 ARG A C 1
ATOM 731 O O . ARG A 1 101 ? 43.428 13.811 73.590 1.00 47.35 101 ARG A O 1
ATOM 739 N N . ASP A 1 102 ? 44.351 15.610 74.579 1.00 48.03 102 ASP A N 1
ATOM 740 C CA . ASP A 1 102 ? 43.881 15.203 75.898 1.00 55.73 102 ASP A CA 1
ATOM 741 C C . ASP A 1 102 ? 42.368 15.334 76.023 1.00 51.22 102 ASP A C 1
ATOM 742 O O . ASP A 1 102 ? 41.717 14.495 76.653 1.00 68.31 102 ASP A O 1
ATOM 747 N N . ILE A 1 103 ? 41.806 16.369 75.405 1.00 44.18 103 ILE A N 1
ATOM 748 C CA . ILE A 1 103 ? 40.355 16.490 75.316 1.00 46.54 103 ILE A CA 1
ATOM 749 C C . ILE A 1 103 ? 39.725 15.252 74.689 1.00 38.13 103 ILE A C 1
ATOM 750 O O . ILE A 1 103 ? 38.820 14.657 75.277 1.00 49.30 103 ILE A O 1
ATOM 755 N N . TYR A 1 104 ? 40.184 14.857 73.501 1.00 42.21 104 TYR A N 1
ATOM 756 C CA . TYR A 1 104 ? 39.562 13.721 72.825 1.00 38.52 104 TYR A CA 1
ATOM 757 C C . TYR A 1 104 ? 39.759 12.400 73.534 1.00 40.63 104 TYR A C 1
ATOM 758 O O . TYR A 1 104 ? 38.890 11.528 73.473 1.00 47.01 104 TYR A O 1
ATOM 767 N N . THR A 1 105 ? 40.886 12.230 74.208 1.00 42.88 105 THR A N 1
ATOM 768 C CA . THR A 1 105 ? 41.094 10.971 74.920 1.00 46.73 105 THR A CA 1
ATOM 769 C C . THR A 1 105 ? 40.110 10.829 76.067 1.00 46.51 105 THR A C 1
ATOM 770 O O . THR A 1 105 ? 39.523 9.761 76.270 1.00 50.78 105 THR A O 1
ATOM 774 N N . LYS A 1 106 ? 39.911 11.920 76.795 1.00 45.14 106 LYS A N 1
ATOM 775 C CA . LYS A 1 106 ? 38.956 11.956 77.884 1.00 44.97 106 LYS A CA 1
ATOM 776 C C . LYS A 1 106 ? 37.550 11.850 77.325 1.00 48.08 106 LYS A C 1
ATOM 777 O O . LYS A 1 106 ? 36.747 11.025 77.770 1.00 53.78 106 LYS A O 1
ATOM 783 N N . LEU A 1 107 ? 37.264 12.691 76.332 1.00 46.38 107 LEU A N 1
ATOM 784 C CA . LEU A 1 107 ? 35.933 12.786 75.756 1.00 47.33 107 LEU A CA 1
ATOM 785 C C . LEU A 1 107 ? 35.490 11.407 75.284 1.00 43.03 107 LEU A C 1
ATOM 786 O O . LEU A 1 107 ? 34.357 10.986 75.529 1.00 52.12 107 LEU A O 1
ATOM 791 N N . GLY A 1 108 ? 36.386 10.700 74.604 1.00 44.55 108 GLY A N 1
ATOM 792 C CA . GLY A 1 108 ? 36.048 9.375 74.123 1.00 49.69 108 GLY A CA 1
ATOM 793 C C . GLY A 1 108 ? 35.641 8.435 75.242 1.00 61.52 108 GLY A C 1
ATOM 794 O O . GLY A 1 108 ? 34.824 7.531 75.039 1.00 58.07 108 GLY A O 1
ATOM 795 N N . GLU A 1 109 ? 36.211 8.656 76.425 1.00 59.65 109 GLU A N 1
ATOM 796 C CA . GLU A 1 109 ? 35.915 7.842 77.605 1.00 60.60 109 GLU A CA 1
ATOM 797 C C . GLU A 1 109 ? 34.624 8.298 78.272 1.00 62.87 109 GLU A C 1
ATOM 798 O O . GLU A 1 109 ? 33.785 7.479 78.655 1.00 62.13 109 GLU A O 1
ATOM 804 N N . LEU A 1 110 ? 34.468 9.611 78.398 1.00 52.19 110 LEU A N 1
ATOM 805 C CA . LEU A 1 110 ? 33.379 10.191 79.169 1.00 44.82 110 LEU A CA 1
ATOM 806 C C . LEU A 1 110 ? 32.036 10.223 78.439 1.00 46.09 110 LEU A C 1
ATOM 807 O O . LEU A 1 110 ? 30.978 10.216 79.071 1.00 42.91 110 LEU A O 1
ATOM 812 N N . ALA A 1 111 ? 32.053 10.264 77.113 1.00 40.52 111 ALA A N 1
ATOM 813 C CA . ALA A 1 111 ? 30.806 10.429 76.390 1.00 45.14 111 ALA A CA 1
ATOM 814 C C . ALA A 1 111 ? 30.098 9.109 76.128 1.00 42.66 111 ALA A C 1
ATOM 815 O O . ALA A 1 111 ? 30.738 8.085 75.865 1.00 48.49 111 ALA A O 1
ATOM 817 N N . PRO A 1 112 ? 28.757 9.110 76.212 1.00 44.65 112 PRO A N 1
ATOM 818 C CA . PRO A 1 112 ? 28.046 7.865 75.926 1.00 46.47 112 PRO A CA 1
ATOM 819 C C . PRO A 1 112 ? 28.340 7.407 74.491 1.00 57.38 112 PRO A C 1
ATOM 820 O O . PRO A 1 112 ? 28.718 8.212 73.635 1.00 50.37 112 PRO A O 1
ATOM 824 N N . ALA A 1 113 ? 28.192 6.114 74.232 1.00 47.27 113 ALA A N 1
ATOM 825 C CA . ALA A 1 113 ? 28.580 5.548 72.945 1.00 52.38 113 ALA A CA 1
ATOM 826 C C . ALA A 1 113 ? 27.897 6.239 71.760 1.00 49.63 113 ALA A C 1
ATOM 827 O O . ALA A 1 113 ? 28.418 6.224 70.641 1.00 50.39 113 ALA A O 1
ATOM 829 N N . LYS A 1 114 ? 26.741 6.846 72.009 1.00 50.01 114 LYS A N 1
ATOM 830 C CA . LYS A 1 114 ? 25.936 7.443 70.945 1.00 47.47 114 LYS A CA 1
ATOM 831 C C . LYS A 1 114 ? 26.541 8.728 70.385 1.00 50.82 114 LYS A C 1
ATOM 832 O O . LYS A 1 114 ? 26.204 9.137 69.269 1.00 44.15 114 LYS A O 1
ATOM 838 N N . THR A 1 115 ? 27.417 9.357 71.166 1.00 44.97 115 THR A N 1
ATOM 839 C CA . THR A 1 115 ? 27.880 10.719 70.898 1.00 39.51 115 THR A CA 1
ATOM 840 C C . THR A 1 115 ? 28.720 10.895 69.632 1.00 39.52 115 THR A C 1
ATOM 841 O O . THR A 1 115 ? 29.755 10.249 69.441 1.00 38.99 115 THR A O 1
ATOM 845 N N . ILE A 1 116 ? 28.267 11.804 68.772 1.00 40.34 116 ILE A N 1
ATOM 846 C CA . ILE A 1 116 ? 29.050 12.207 67.608 1.00 38.25 116 ILE A CA 1
ATOM 847 C C . ILE A 1 116 ? 30.022 13.301 68.021 1.00 34.59 116 ILE A C 1
ATOM 848 O O . ILE A 1 116 ? 29.649 14.216 68.762 1.00 35.67 116 ILE A O 1
ATOM 853 N N . PHE A 1 117 ? 31.269 13.193 67.572 1.00 33.02 117 PHE A N 1
ATOM 854 C CA . PHE A 1 117 ? 32.268 14.221 67.854 1.00 34.32 117 PHE A CA 1
ATOM 855 C C . PHE A 1 117 ? 32.536 15.034 66.590 1.00 29.90 117 PHE A C 1
ATOM 856 O O . PHE A 1 117 ? 32.844 14.476 65.534 1.00 31.87 117 PHE A O 1
ATOM 864 N N . ALA A 1 118 ? 32.457 16.352 66.692 1.00 30.51 118 ALA A N 1
ATOM 865 C CA . ALA A 1 118 ? 32.831 17.181 65.550 1.00 28.80 118 ALA A CA 1
ATOM 866 C C . ALA A 1 118 ? 33.849 18.242 65.970 1.00 30.55 118 ALA A C 1
ATOM 867 O O . ALA A 1 118 ? 33.648 18.955 66.958 1.00 34.65 118 ALA A O 1
ATOM 869 N N . THR A 1 119 ? 34.946 18.337 65.224 1.00 30.51 119 THR A N 1
ATOM 870 C CA . THR A 1 119 ? 35.971 19.354 65.461 1.00 31.53 119 THR A CA 1
ATOM 871 C C . THR A 1 119 ? 35.734 20.580 64.570 1.00 33.03 119 THR A C 1
ATOM 872 O O . THR A 1 119 ? 35.335 20.433 63.412 1.00 34.14 119 THR A O 1
ATOM 876 N N . ASN A 1 120 ? 35.962 21.782 65.109 1.00 33.43 120 ASN A N 1
ATOM 877 C CA . ASN A 1 120 ? 35.827 23.013 64.330 1.00 32.83 120 ASN A CA 1
ATOM 878 C C . ASN A 1 120 ? 37.204 23.467 63.842 1.00 34.14 120 ASN A C 1
ATOM 879 O O . ASN A 1 120 ? 37.346 24.573 63.310 1.00 32.34 120 ASN A O 1
ATOM 884 N N . SER A 1 121 ? 38.208 22.593 63.984 1.00 31.10 121 SER A N 1
ATOM 885 C CA . SER A 1 121 ? 39.617 22.974 63.817 1.00 38.74 121 SER A CA 1
ATOM 886 C C . SER A 1 121 ? 39.928 23.565 62.442 1.00 34.41 121 SER A C 1
ATOM 887 O O . SER A 1 121 ? 39.555 22.990 61.417 1.00 32.43 121 SER A O 1
ATOM 890 N N . SER A 1 122 ? 40.619 24.709 62.430 1.00 40.41 122 SER A N 1
ATOM 891 C CA . SER A 1 122 ? 41.098 25.323 61.188 1.00 43.90 122 SER A CA 1
ATOM 892 C C . SER A 1 122 ? 42.561 24.992 60.877 1.00 50.68 122 SER A C 1
ATOM 893 O O . SER A 1 122 ? 43.058 25.372 59.816 1.00 48.77 122 SER A O 1
ATOM 896 N N . THR A 1 123 ? 43.258 24.300 61.775 1.00 50.33 123 THR A N 1
ATOM 897 C CA . THR A 1 123 ? 44.673 24.018 61.547 1.00 53.12 123 THR A CA 1
ATOM 898 C C . THR A 1 123 ? 44.989 22.526 61.603 1.00 53.72 123 THR A C 1
ATOM 899 O O . THR A 1 123 ? 46.057 22.096 61.163 1.00 60.00 123 THR A O 1
ATOM 903 N N . LEU A 1 124 ? 44.075 21.738 62.152 1.00 41.18 124 LEU A N 1
ATOM 904 C CA . LEU A 1 124 ? 44.292 20.305 62.294 1.00 41.52 124 LEU A CA 1
ATOM 905 C C . LEU A 1 124 ? 43.268 19.491 61.526 1.00 44.85 124 LEU A C 1
ATOM 906 O O . LEU A 1 124 ? 42.073 19.798 61.535 1.00 44.47 124 LEU A O 1
ATOM 911 N N . LEU A 1 125 ? 43.748 18.453 60.856 1.00 45.48 125 LEU A N 1
ATOM 912 C CA . LEU A 1 125 ? 42.885 17.551 60.109 1.00 44.65 125 LEU A CA 1
ATOM 913 C C . LEU A 1 125 ? 42.232 16.512 61.015 1.00 43.25 125 LEU A C 1
ATOM 914 O O . LEU A 1 125 ? 42.817 16.090 62.015 1.00 41.10 125 LEU A O 1
ATOM 919 N N . PRO A 1 126 ? 40.999 16.098 60.689 1.00 37.69 126 PRO A N 1
ATOM 920 C CA . PRO A 1 126 ? 40.347 15.078 61.513 1.00 39.62 126 PRO A CA 1
ATOM 921 C C . PRO A 1 126 ? 41.182 13.802 61.583 1.00 41.37 126 PRO A C 1
ATOM 922 O O . PRO A 1 126 ? 41.108 13.042 62.552 1.00 45.99 126 PRO A O 1
ATOM 926 N N . SER A 1 127 ? 42.003 13.588 60.562 1.00 41.47 127 SER A N 1
ATOM 927 C CA . SER A 1 127 ? 42.956 12.488 60.575 1.00 43.30 127 SER A CA 1
ATOM 928 C C . SER A 1 127 ? 44.046 12.683 61.610 1.00 43.21 127 SER A C 1
ATOM 929 O O . SER A 1 127 ? 44.548 11.705 62.165 1.00 57.37 127 SER A O 1
ATOM 932 N N . ASP A 1 128 ? 44.424 13.930 61.869 1.00 49.12 128 ASP A N 1
ATOM 933 C CA . ASP A 1 128 ? 45.416 14.228 62.900 1.00 47.97 128 ASP A CA 1
ATOM 934 C C . ASP A 1 128 ? 44.905 13.846 64.287 1.00 53.77 128 ASP A C 1
ATOM 935 O O . ASP A 1 128 ? 45.695 13.618 65.207 1.00 57.48 128 ASP A O 1
ATOM 940 N N . LEU A 1 129 ? 43.586 13.764 64.429 1.00 53.74 129 LEU A N 1
ATOM 941 C CA . LEU A 1 129 ? 42.966 13.690 65.747 1.00 50.57 129 LEU A CA 1
ATOM 942 C C . LEU A 1 129 ? 42.140 12.420 65.954 1.00 44.87 129 LEU A C 1
ATOM 943 O O . LEU A 1 129 ? 41.799 12.082 67.090 1.00 54.42 129 LEU A O 1
ATOM 948 N N . VAL A 1 130 ? 41.802 11.717 64.877 1.00 42.44 130 VAL A N 1
ATOM 949 C CA . VAL A 1 130 ? 40.834 10.625 64.964 1.00 37.02 130 VAL A CA 1
ATOM 950 C C . VAL A 1 130 ? 41.234 9.528 65.952 1.00 49.72 130 VAL A C 1
ATOM 951 O O . VAL A 1 130 ? 40.384 8.984 66.666 1.00 43.83 130 VAL A O 1
ATOM 955 N N . GLY A 1 131 ? 42.526 9.224 65.996 1.00 52.40 131 GLY A N 1
ATOM 956 C CA . GLY A 1 131 ? 43.010 8.155 66.850 1.00 59.68 131 GLY A CA 1
ATOM 957 C C . GLY A 1 131 ? 42.680 8.308 68.322 1.00 58.29 131 GLY A C 1
ATOM 958 O O . GLY A 1 131 ? 42.501 7.312 69.028 1.00 64.37 131 GLY A O 1
ATOM 959 N N . TYR A 1 132 ? 42.592 9.549 68.788 1.00 59.88 132 TYR A N 1
ATOM 960 C CA . TYR A 1 132 ? 42.347 9.826 70.196 1.00 49.92 132 TYR A CA 1
ATOM 961 C C . TYR A 1 132 ? 40.877 9.639 70.548 1.00 53.67 132 TYR A C 1
ATOM 962 O O . TYR A 1 132 ? 40.538 9.367 71.702 1.00 58.07 132 TYR A O 1
ATOM 971 N N . THR A 1 133 ? 39.995 9.798 69.571 1.00 51.94 133 THR A N 1
ATOM 972 C CA . THR A 1 133 ? 38.575 9.765 69.880 1.00 49.32 133 THR A CA 1
ATOM 973 C C . THR A 1 133 ? 38.148 8.406 70.403 1.00 51.68 133 THR A C 1
ATOM 974 O O . THR A 1 133 ? 37.368 8.322 71.353 1.00 45.53 133 THR A O 1
ATOM 978 N N . GLY A 1 134 ? 38.647 7.346 69.778 1.00 52.13 134 GLY A N 1
ATOM 979 C CA . GLY A 1 134 ? 38.197 6.014 70.130 1.00 52.33 134 GLY A CA 1
ATOM 980 C C . GLY A 1 134 ? 36.897 5.668 69.442 1.00 56.41 134 GLY A C 1
ATOM 981 O O . GLY A 1 134 ? 36.315 4.605 69.672 1.00 61.14 134 GLY A O 1
ATOM 982 N N . ARG A 1 135 ? 36.419 6.593 68.615 1.00 54.11 135 ARG A N 1
ATOM 983 C CA . ARG A 1 135 ? 35.231 6.356 67.813 1.00 45.21 135 ARG A CA 1
ATOM 984 C C . ARG A 1 135 ? 35.352 6.997 66.431 1.00 51.78 135 ARG A C 1
ATOM 985 O O . ARG A 1 135 ? 34.644 7.953 66.110 1.00 46.80 135 ARG A O 1
ATOM 993 N N . GLY A 1 136 ? 36.253 6.462 65.614 1.00 47.11 136 GLY A N 1
ATOM 994 C CA . GLY A 1 136 ? 36.464 7.005 64.284 1.00 44.63 136 GLY A CA 1
ATOM 995 C C . GLY A 1 136 ? 35.234 7.047 63.392 1.00 46.38 136 GLY A C 1
ATOM 996 O O . GLY A 1 136 ? 35.150 7.880 62.486 1.00 51.54 136 GLY A O 1
ATOM 997 N N . ASP A 1 137 ? 34.280 6.152 63.618 1.00 50.19 137 ASP A N 1
ATOM 998 C CA . ASP A 1 137 ? 33.067 6.132 62.804 1.00 49.22 137 ASP A CA 1
ATOM 999 C C . ASP A 1 137 ? 32.143 7.293 63.163 1.00 52.46 137 ASP A C 1
ATOM 1000 O O . ASP A 1 137 ? 31.186 7.590 62.439 1.00 48.15 137 ASP A O 1
ATOM 1005 N N . LYS A 1 138 ? 32.439 7.955 64.278 1.00 51.59 138 LYS A N 1
ATOM 1006 C CA . LYS A 1 138 ? 31.579 9.017 64.781 1.00 50.40 138 LYS A CA 1
ATOM 1007 C C . LYS A 1 138 ? 32.317 10.340 64.927 1.00 41.36 138 LYS A C 1
ATOM 1008 O O . LYS A 1 138 ? 31.862 11.215 65.667 1.00 45.30 138 LYS A O 1
ATOM 1014 N N . PHE A 1 139 ? 33.450 10.482 64.242 1.00 39.48 139 PHE A N 1
ATOM 1015 C CA . PHE A 1 139 ? 34.255 11.692 64.330 1.00 37.81 139 PHE A CA 1
ATOM 1016 C C . PHE A 1 139 ? 34.380 12.335 62.954 1.00 38.78 139 PHE A C 1
ATOM 1017 O O . PHE A 1 139 ? 34.637 11.658 61.957 1.00 39.83 139 PHE A O 1
ATOM 1025 N N . LEU A 1 140 ? 34.169 13.643 62.897 1.00 38.81 140 LEU A N 1
ATOM 1026 C CA . LEU A 1 140 ? 34.384 14.390 61.670 1.00 33.67 140 LEU A CA 1
ATOM 1027 C C . LEU A 1 140 ? 34.639 15.851 61.980 1.00 34.06 140 LEU A C 1
ATOM 1028 O O . LEU A 1 140 ? 34.716 16.248 63.146 1.00 37.79 140 LEU A O 1
ATOM 1033 N N . ALA A 1 141 ? 34.795 16.651 60.937 1.00 30.95 141 ALA A N 1
ATOM 1034 C CA . ALA A 1 141 ? 34.951 18.080 61.137 1.00 32.16 141 ALA A CA 1
ATOM 1035 C C . ALA A 1 141 ? 33.664 18.768 60.747 1.00 33.01 141 ALA A C 1
ATOM 1036 O O . ALA A 1 141 ? 33.034 18.387 59.759 1.00 32.50 141 ALA A O 1
ATOM 1038 N N . LEU A 1 142 ? 33.273 19.754 61.552 1.00 31.48 142 LEU A N 1
ATOM 1039 C CA . LEU A 1 142 ? 32.179 20.663 61.254 1.00 30.84 142 LEU A CA 1
ATOM 1040 C C . LEU A 1 142 ? 32.742 22.058 61.467 1.00 33.94 142 LEU A C 1
ATOM 1041 O O . LEU A 1 142 ? 32.919 22.503 62.605 1.00 31.77 142 LEU A O 1
ATOM 1046 N N . HIS A 1 143 ? 33.020 22.738 60.363 1.00 31.08 143 HIS A N 1
ATOM 1047 C CA . HIS A 1 143 ? 33.821 23.945 60.370 1.00 29.64 143 HIS A CA 1
ATOM 1048 C C . HIS A 1 143 ? 32.957 25.140 60.025 1.00 28.49 143 HIS A C 1
ATOM 1049 O O . HIS A 1 143 ? 32.332 25.189 58.962 1.00 28.29 143 HIS A O 1
ATOM 1056 N N . PHE A 1 144 ? 32.925 26.084 60.951 1.00 29.41 144 PHE A N 1
ATOM 1057 C CA . PHE A 1 144 ? 32.147 27.319 60.845 1.00 30.80 144 PHE A CA 1
ATOM 1058 C C . PHE A 1 144 ? 33.043 28.498 60.458 1.00 34.16 144 PHE A C 1
ATOM 1059 O O . PHE A 1 144 ? 34.272 28.409 60.507 1.00 37.04 144 PHE A O 1
ATOM 1067 N N . ALA A 1 145 ? 32.417 29.622 60.115 1.00 35.61 145 ALA A N 1
ATOM 1068 C CA . ALA A 1 145 ? 33.145 30.835 59.770 1.00 32.60 145 ALA A CA 1
ATOM 1069 C C . ALA A 1 145 ? 32.780 31.932 60.762 1.00 35.74 145 ALA A C 1
ATOM 1070 O O . ALA A 1 145 ? 31.633 32.002 61.206 1.00 39.68 145 ALA A O 1
ATOM 1072 N N . ASN A 1 146 ? 33.727 32.803 61.095 1.00 39.04 146 ASN A N 1
ATOM 1073 C CA . ASN A 1 146 ? 33.455 33.860 62.077 1.00 37.91 146 ASN A CA 1
ATOM 1074 C C . ASN A 1 146 ? 32.188 34.646 61.657 1.00 41.63 146 ASN A C 1
ATOM 1075 O O . ASN A 1 146 ? 31.985 34.936 60.472 1.00 34.97 146 ASN A O 1
ATOM 1080 N N . HIS A 1 147 ? 31.343 34.977 62.636 1.00 39.59 147 HIS A N 1
ATOM 1081 C CA . HIS A 1 147 ? 30.029 35.579 62.391 1.00 42.13 147 HIS A CA 1
ATOM 1082 C C . HIS A 1 147 ? 29.084 34.584 61.728 1.00 39.95 147 HIS A C 1
ATOM 1083 O O . HIS A 1 147 ? 28.571 34.828 60.632 1.00 43.64 147 HIS A O 1
ATOM 1090 N N . VAL A 1 148 ? 28.843 33.476 62.425 1.00 39.31 148 VAL A N 1
ATOM 1091 C CA . VAL A 1 148 ? 28.103 32.341 61.885 1.00 37.02 148 VAL A CA 1
ATOM 1092 C C . VAL A 1 148 ? 26.667 32.694 61.515 1.00 38.38 148 VAL A C 1
ATOM 1093 O O . VAL A 1 148 ? 26.075 32.033 60.663 1.00 37.29 148 VAL A O 1
ATOM 1097 N N . TRP A 1 149 ? 26.096 33.708 62.158 1.00 42.88 149 TRP A N 1
ATOM 1098 C CA . TRP A 1 149 ? 24.713 34.074 61.876 1.00 45.67 149 TRP A CA 1
ATOM 1099 C C . TRP A 1 149 ? 24.587 34.654 60.467 1.00 55.02 149 TRP A C 1
ATOM 1100 O O . TRP A 1 149 ? 23.524 34.560 59.847 1.00 62.60 149 TRP A O 1
ATOM 1111 N N . VAL A 1 150 ? 25.672 35.244 59.963 1.00 51.05 150 VAL A N 1
ATOM 1112 C CA . VAL A 1 150 ? 25.671 35.868 58.637 1.00 46.07 150 VAL A CA 1
ATOM 1113 C C . VAL A 1 150 ? 26.506 35.076 57.614 1.00 50.21 150 VAL A C 1
ATOM 1114 O O . VAL A 1 150 ? 26.035 34.776 56.511 1.00 47.45 150 VAL A O 1
ATOM 1118 N N . ASN A 1 151 ? 27.731 34.720 57.979 1.00 48.79 151 ASN A N 1
ATOM 1119 C CA . ASN A 1 151 ? 28.551 33.856 57.128 1.00 40.39 151 ASN A CA 1
ATOM 1120 C C . ASN A 1 151 ? 28.232 32.436 57.544 1.00 43.15 151 ASN A C 1
ATOM 1121 O O . ASN A 1 151 ? 28.982 31.814 58.303 1.00 40.32 151 ASN A O 1
ATOM 1126 N N . ASN A 1 152 ? 27.098 31.941 57.062 1.00 41.07 152 ASN A N 1
ATOM 1127 C CA . ASN A 1 152 ? 26.498 30.734 57.611 1.00 41.42 152 ASN A CA 1
ATOM 1128 C C . ASN A 1 152 ? 26.822 29.448 56.855 1.00 36.41 152 ASN A C 1
ATOM 1129 O O . ASN A 1 152 ? 25.950 28.601 56.665 1.00 36.67 152 ASN A O 1
ATOM 1134 N N . THR A 1 153 ? 28.064 29.279 56.423 1.00 31.94 153 THR A N 1
ATOM 1135 C CA . THR A 1 153 ? 28.471 27.984 55.896 1.00 35.27 153 THR A CA 1
ATOM 1136 C C . THR A 1 153 ? 28.946 27.073 57.021 1.00 33.56 153 THR A C 1
ATOM 1137 O O . THR A 1 153 ? 29.491 27.538 58.026 1.00 33.65 153 THR A O 1
ATOM 1141 N N . ALA A 1 154 ? 28.691 25.781 56.860 1.00 32.65 154 ALA A N 1
ATOM 1142 C CA . ALA A 1 154 ? 29.223 24.761 57.752 1.00 32.22 154 ALA A CA 1
ATOM 1143 C C . ALA A 1 154 ? 29.857 23.704 56.869 1.00 31.71 154 ALA A C 1
ATOM 1144 O O . ALA A 1 154 ? 29.166 22.931 56.198 1.00 28.75 154 ALA A O 1
ATOM 1146 N N . GLU A 1 155 ? 31.185 23.705 56.830 1.00 27.22 155 GLU A N 1
ATOM 1147 C CA . GLU A 1 155 ? 31.931 22.751 56.029 1.00 30.81 155 GLU A CA 1
ATOM 1148 C C . GLU A 1 155 ? 32.083 21.441 56.757 1.00 34.22 155 GLU A C 1
ATOM 1149 O O . GLU A 1 155 ? 32.714 21.384 57.818 1.00 35.42 155 GLU A O 1
ATOM 1155 N N . VAL A 1 156 ? 31.506 20.399 56.172 1.00 34.17 156 VAL A N 1
ATOM 1156 C CA . VAL A 1 156 ? 31.472 19.073 56.773 1.00 31.69 156 VAL A CA 1
ATOM 1157 C C . VAL A 1 156 ? 32.528 18.202 56.122 1.00 29.66 156 VAL A C 1
ATOM 1158 O O . VAL A 1 156 ? 32.547 18.040 54.901 1.00 34.66 156 VAL A O 1
ATOM 1162 N N . MET A 1 157 ? 33.410 17.634 56.933 1.00 36.05 157 MET A N 1
ATOM 1163 C CA . MET A 1 157 ? 34.533 16.896 56.386 1.00 30.67 157 MET A CA 1
ATOM 1164 C C . MET A 1 157 ? 34.945 15.784 57.344 1.00 37.51 157 MET A C 1
ATOM 1165 O O . MET A 1 157 ? 35.434 16.058 58.443 1.00 36.95 157 MET A O 1
ATOM 1170 N N . GLY A 1 158 ? 34.753 14.537 56.925 1.00 36.50 158 GLY A N 1
ATOM 1171 C CA . GLY A 1 158 ? 35.151 13.414 57.757 1.00 46.43 158 GLY A CA 1
ATOM 1172 C C . GLY A 1 158 ? 36.437 12.745 57.319 1.00 45.52 158 GLY A C 1
ATOM 1173 O O . GLY A 1 158 ? 37.157 13.259 56.457 1.00 43.40 158 GLY A O 1
ATOM 1174 N N . THR A 1 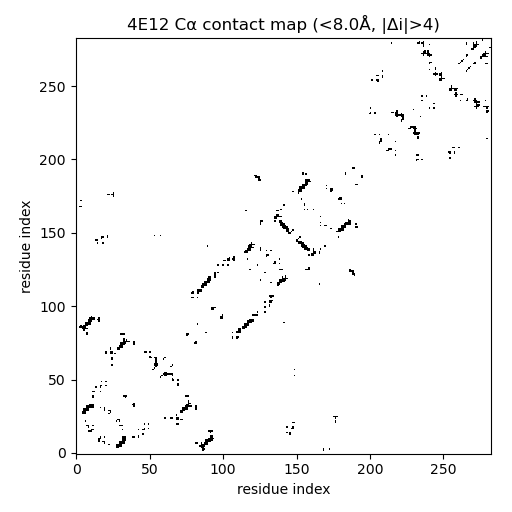159 ? 36.736 11.594 57.918 1.00 47.70 159 THR A N 1
ATOM 1175 C CA . THR A 1 159 ? 37.872 10.787 57.481 1.00 43.42 159 THR A CA 1
ATOM 1176 C C . THR A 1 159 ? 37.321 9.585 56.728 1.00 39.28 159 THR A C 1
ATOM 1177 O O . THR A 1 159 ? 36.103 9.429 56.595 1.00 48.70 159 THR A O 1
ATOM 1181 N N . THR A 1 160 ? 38.216 8.738 56.237 1.00 47.83 160 THR A N 1
ATOM 1182 C CA . THR A 1 160 ? 37.826 7.488 55.600 1.00 49.95 160 THR A CA 1
ATOM 1183 C C . THR A 1 160 ? 37.074 6.593 56.594 1.00 48.54 160 THR A C 1
ATOM 1184 O O . THR A 1 160 ? 36.306 5.713 56.198 1.00 53.11 160 THR A O 1
ATOM 1188 N N . LYS A 1 161 ? 37.282 6.836 57.887 1.00 49.68 161 LYS A N 1
ATOM 1189 C CA . LYS A 1 161 ? 36.666 6.024 58.940 1.00 54.69 161 LYS A CA 1
ATOM 1190 C C . LYS A 1 161 ? 35.255 6.506 59.292 1.00 52.38 161 LYS A C 1
ATOM 1191 O O . LYS A 1 161 ? 34.490 5.770 59.919 1.00 48.38 161 LYS A O 1
ATOM 1197 N N . THR A 1 162 ? 34.906 7.731 58.895 1.00 46.08 162 THR A N 1
ATOM 1198 C CA . THR A 1 162 ? 33.618 8.312 59.279 1.00 47.81 162 THR A CA 1
ATOM 1199 C C . THR A 1 162 ? 32.434 7.525 58.731 1.00 52.03 162 THR A C 1
ATOM 1200 O O . THR A 1 162 ? 32.389 7.191 57.546 1.00 48.81 162 THR A O 1
ATOM 1204 N N . ASP A 1 163 ? 31.465 7.253 59.599 1.00 54.86 163 ASP A N 1
ATOM 1205 C CA . ASP A 1 163 ? 30.233 6.584 59.205 1.00 52.36 163 ASP A CA 1
ATOM 1206 C C . ASP A 1 163 ? 29.373 7.532 58.366 1.00 52.99 163 ASP A C 1
ATOM 1207 O O . ASP A 1 163 ? 28.988 8.608 58.828 1.00 53.99 163 ASP A O 1
ATOM 1212 N N . PRO A 1 164 ? 29.051 7.136 57.124 1.00 48.32 164 PRO A N 1
ATOM 1213 C CA . PRO A 1 164 ? 28.234 7.959 56.228 1.00 49.25 164 PRO A CA 1
ATOM 1214 C C . PRO A 1 164 ? 26.938 8.423 56.865 1.00 48.42 164 PRO A C 1
ATOM 1215 O O . PRO A 1 164 ? 26.479 9.538 56.604 1.00 46.80 164 PRO A O 1
ATOM 1219 N N . GLU A 1 165 ? 26.345 7.564 57.689 1.00 49.32 165 GLU A N 1
ATOM 1220 C CA . GLU A 1 165 ? 25.094 7.882 58.368 1.00 50.43 165 GLU A CA 1
ATOM 1221 C C . GLU A 1 165 ? 25.287 9.017 59.376 1.00 44.94 165 GLU A C 1
ATOM 1222 O O . GLU A 1 165 ? 24.410 9.873 59.550 1.00 42.35 165 GLU A O 1
ATOM 1228 N N . VAL A 1 166 ? 26.430 8.986 60.052 1.00 40.29 166 VAL A N 1
ATOM 1229 C CA . VAL A 1 166 ? 26.838 10.033 60.979 1.00 38.42 166 VAL A CA 1
ATOM 1230 C C . VAL A 1 166 ? 27.051 11.319 60.196 1.00 41.30 166 VAL A C 1
ATOM 1231 O O . VAL A 1 166 ? 26.538 12.375 60.570 1.00 33.77 166 VAL A O 1
ATOM 1235 N N . TYR A 1 167 ? 27.796 11.217 59.101 1.00 37.31 167 TYR A N 1
ATOM 1236 C CA . TYR A 1 167 ? 28.042 12.361 58.226 1.00 36.14 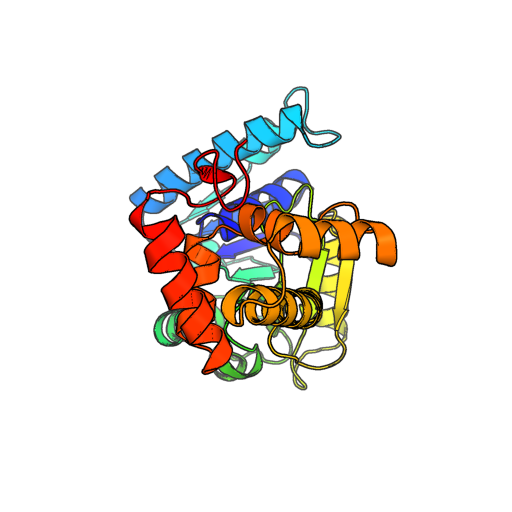167 TYR A CA 1
ATOM 1237 C C . TYR A 1 167 ? 26.719 13.012 57.832 1.00 36.28 167 TYR A C 1
ATOM 1238 O O . TYR A 1 167 ? 26.564 14.221 57.962 1.00 40.54 167 TYR A O 1
ATOM 1247 N N . GLN A 1 168 ? 25.752 12.223 57.371 1.00 38.47 168 GLN A N 1
ATOM 1248 C CA . GLN A 1 168 ? 24.480 12.794 56.964 1.00 39.23 168 GLN A CA 1
ATOM 1249 C C . GLN A 1 168 ? 23.717 13.403 58.142 1.00 37.21 168 GLN A C 1
ATOM 1250 O O . GLN A 1 168 ? 23.027 14.412 57.981 1.00 40.55 168 GLN A O 1
ATOM 1256 N N . GLN A 1 169 ? 23.828 12.807 59.325 1.00 38.20 169 GLN A N 1
ATOM 1257 C CA . GLN A 1 169 ? 23.168 13.387 60.490 1.00 42.33 169 GLN A CA 1
ATOM 1258 C C . GLN A 1 169 ? 23.762 14.762 60.809 1.00 41.16 169 GLN A C 1
ATOM 1259 O O . GLN A 1 169 ? 23.023 15.690 61.138 1.00 39.00 169 GLN A O 1
ATOM 1265 N N . VAL A 1 170 ? 25.085 14.894 60.712 1.00 39.71 170 VAL A N 1
ATOM 1266 C CA . VAL A 1 170 ? 25.717 16.194 60.930 1.00 36.97 170 VAL A CA 1
ATOM 1267 C C . VAL A 1 170 ? 25.276 17.187 59.847 1.00 31.92 170 VAL A C 1
ATOM 1268 O O . VAL A 1 170 ? 25.018 18.362 60.137 1.00 31.80 170 VAL A O 1
ATOM 1272 N N . VAL A 1 171 ? 25.186 16.724 58.602 1.00 31.26 171 VAL A N 1
ATOM 1273 C CA . VAL A 1 171 ? 24.686 17.581 57.541 1.00 33.47 171 VAL A CA 1
ATOM 1274 C C . VAL A 1 171 ? 23.294 18.067 57.876 1.00 35.77 171 VAL A C 1
ATOM 1275 O O . VAL A 1 171 ? 22.990 19.245 57.708 1.00 31.64 171 VAL A O 1
ATOM 1279 N N . GLU A 1 172 ? 22.439 17.177 58.366 1.00 34.42 172 GLU A N 1
ATOM 1280 C CA . GLU A 1 172 ? 21.079 17.590 58.697 1.00 32.81 172 GLU A CA 1
ATOM 1281 C C . GLU A 1 172 ? 21.068 18.496 59.924 1.00 32.95 172 GLU A C 1
ATOM 1282 O O . GLU A 1 172 ? 20.277 19.437 60.005 1.00 36.07 172 GLU A O 1
ATOM 1288 N N . PHE A 1 173 ? 21.960 18.227 60.873 1.00 34.57 173 PHE A N 1
ATOM 1289 C CA . PHE A 1 173 ? 22.114 19.124 62.011 1.00 31.34 173 PHE A CA 1
ATOM 1290 C C . PHE A 1 173 ? 22.527 20.506 61.523 1.00 30.86 173 PHE A C 1
ATOM 1291 O O . PHE A 1 173 ? 21.972 21.516 61.960 1.00 33.74 173 PHE A O 1
ATOM 1299 N N . ALA A 1 174 ? 23.508 20.555 60.630 1.00 27.81 174 ALA A N 1
ATOM 1300 C CA . ALA A 1 174 ? 23.958 21.853 60.114 1.00 34.28 174 ALA A CA 1
ATOM 1301 C C . ALA A 1 174 ? 22.776 22.684 59.571 1.00 37.82 174 ALA A C 1
ATOM 1302 O O . ALA A 1 174 ? 22.611 23.872 59.883 1.00 36.78 174 ALA A O 1
ATOM 1304 N N . SER A 1 175 ? 21.948 22.048 58.750 1.00 34.09 175 SER A N 1
ATOM 1305 C CA . SER A 1 175 ? 20.812 22.737 58.153 1.00 32.19 175 SER A CA 1
ATOM 1306 C C . SER A 1 175 ? 19.805 23.197 59.223 1.00 30.56 175 SER A C 1
ATOM 1307 O O . SER A 1 175 ? 19.308 24.327 59.164 1.00 34.58 175 SER A O 1
ATOM 1310 N N . ALA A 1 176 ? 19.545 22.324 60.195 1.00 31.76 176 ALA A N 1
ATOM 1311 C CA . ALA A 1 176 ? 18.625 22.572 61.315 1.00 31.39 176 ALA A CA 1
ATOM 1312 C C . ALA A 1 176 ? 19.048 23.762 62.149 1.00 34.26 176 ALA A C 1
ATOM 1313 O O . ALA A 1 176 ? 18.207 24.424 62.762 1.00 37.63 176 ALA A O 1
ATOM 1315 N N . ILE A 1 177 ? 20.351 24.041 62.204 1.00 33.32 177 ILE A N 1
ATOM 1316 C CA . ILE A 1 177 ? 20.776 25.237 62.917 1.00 29.76 177 ILE A CA 1
ATOM 1317 C C . ILE A 1 177 ? 20.984 26.404 61.959 1.00 33.09 177 ILE A C 1
ATOM 1318 O O . ILE A 1 177 ? 21.638 27.400 62.286 1.00 31.07 177 ILE A O 1
ATOM 1323 N N . GLY A 1 178 ? 20.417 26.289 60.768 1.00 31.75 178 GLY A N 1
ATOM 1324 C CA . GLY A 1 178 ? 20.413 27.443 59.890 1.00 33.95 178 GLY A CA 1
ATOM 1325 C C . GLY A 1 178 ? 21.679 27.659 59.080 1.00 36.24 178 GLY A C 1
ATOM 1326 O O . GLY A 1 178 ? 21.898 28.754 58.571 1.00 33.46 178 GLY A O 1
ATOM 1327 N N . MET A 1 179 ? 22.510 26.638 58.933 1.00 36.30 179 MET A N 1
ATOM 1328 C CA . MET A 1 179 ? 23.737 26.796 58.158 1.00 37.82 179 MET A CA 1
ATOM 1329 C C . MET A 1 179 ? 23.515 26.240 56.763 1.00 36.40 179 MET A C 1
ATOM 1330 O O . MET A 1 179 ? 22.601 25.442 56.554 1.00 34.49 179 MET A O 1
ATOM 1335 N N . VAL A 1 180 ? 24.350 26.654 55.813 1.00 32.50 180 VAL A N 1
ATOM 1336 C CA . VAL A 1 180 ? 24.382 26.012 54.508 1.00 33.51 180 VAL A CA 1
ATOM 1337 C C . VAL A 1 180 ? 25.472 24.959 54.581 1.00 32.70 180 VAL A C 1
ATOM 1338 O O . VAL A 1 180 ? 26.647 25.304 54.699 1.00 31.84 180 VAL A O 1
ATOM 1342 N N . PRO A 1 181 ? 25.105 23.667 54.537 1.00 34.97 181 PRO A N 1
ATOM 1343 C CA . PRO A 1 181 ? 26.119 22.616 54.610 1.00 32.76 181 PRO A CA 1
ATOM 1344 C C . PRO A 1 181 ? 26.957 22.595 53.350 1.00 34.59 181 PRO A C 1
ATOM 1345 O O . PRO A 1 181 ? 26.439 22.548 52.234 1.00 32.35 181 PRO A O 1
ATOM 1349 N N . ILE A 1 182 ? 28.262 22.643 53.532 1.00 30.40 182 ILE A N 1
ATOM 1350 C CA . ILE A 1 182 ? 29.181 22.550 52.417 1.00 29.82 182 ILE A CA 1
ATOM 1351 C C . ILE A 1 182 ? 29.781 21.180 52.558 1.00 28.50 182 ILE A C 1
ATOM 1352 O O . ILE A 1 182 ? 30.555 20.930 53.490 1.00 27.23 182 ILE A O 1
ATOM 1357 N N . GLU A 1 183 ? 29.398 20.268 51.664 1.00 30.90 183 GLU A N 1
ATOM 1358 C CA . GLU A 1 183 ? 29.758 18.865 51.843 1.00 31.36 183 GLU A CA 1
ATOM 1359 C C . GLU A 1 183 ? 31.055 18.477 51.131 1.00 37.16 183 GLU A C 1
ATOM 1360 O O . GLU A 1 183 ? 31.110 18.431 49.898 1.00 37.21 183 GLU A O 1
ATOM 1366 N N . LEU A 1 184 ? 32.111 18.225 51.909 1.00 30.19 184 LEU A N 1
ATOM 1367 C CA . LEU A 1 184 ? 33.341 17.716 51.335 1.00 37.45 184 LEU A CA 1
ATOM 1368 C C . LEU A 1 184 ? 33.326 16.202 51.350 1.00 36.42 184 LEU A C 1
ATOM 1369 O O . LEU A 1 184 ? 32.746 15.595 52.255 1.00 30.13 184 LEU A O 1
ATOM 1374 N N . LYS A 1 185 ? 33.964 15.608 50.342 1.00 35.92 185 LYS A N 1
ATOM 1375 C CA . LYS A 1 185 ? 33.891 14.171 50.103 1.00 39.76 185 LYS A CA 1
ATOM 1376 C C . LYS A 1 185 ? 35.162 13.461 50.569 1.00 37.29 185 LYS A C 1
ATOM 1377 O O . LYS A 1 185 ? 35.171 12.244 50.769 1.00 41.81 185 LYS A O 1
ATOM 1383 N N . LYS A 1 186 ? 36.225 14.234 50.754 1.00 38.42 186 LYS A N 1
ATOM 1384 C CA . LYS A 1 186 ? 37.502 13.725 51.223 1.00 39.58 186 LYS A CA 1
ATOM 1385 C C . LYS A 1 186 ? 38.162 14.823 52.044 1.00 43.07 186 LYS A C 1
ATOM 1386 O O . LYS A 1 186 ? 37.831 16.000 51.890 1.00 40.44 186 LYS A O 1
ATOM 1392 N N . GLU A 1 187 ? 39.107 14.459 52.898 1.00 39.90 187 GLU A N 1
ATOM 1393 C CA . GLU A 1 187 ? 39.840 15.486 53.627 1.00 38.39 187 GLU A CA 1
ATOM 1394 C C . GLU A 1 187 ? 40.611 16.418 52.715 1.00 37.00 187 GLU A C 1
ATOM 1395 O O . GLU A 1 187 ? 41.127 16.021 51.665 1.00 38.44 187 GLU A O 1
ATOM 1401 N N . LYS A 1 188 ? 40.699 17.659 53.157 1.00 36.61 188 LYS A N 1
ATOM 1402 C CA . LYS A 1 188 ? 41.454 18.690 52.481 1.00 37.08 188 LYS A CA 1
ATOM 1403 C C . LYS A 1 188 ? 41.783 19.764 53.506 1.00 32.80 188 LYS A C 1
ATOM 1404 O O . LYS A 1 188 ? 40.885 20.342 54.124 1.00 30.42 188 LYS A O 1
ATOM 1410 N N . ALA A 1 189 ? 43.068 20.023 53.705 1.00 35.55 189 ALA A N 1
ATOM 1411 C CA . ALA A 1 189 ? 43.462 21.093 54.601 1.00 34.12 189 ALA A CA 1
ATOM 1412 C C . ALA A 1 189 ? 42.911 22.400 54.062 1.00 33.59 189 ALA A C 1
ATOM 1413 O O . ALA A 1 189 ? 43.021 22.679 52.866 1.00 36.32 189 ALA A O 1
ATOM 1415 N N . GLY A 1 190 ? 42.345 23.198 54.956 1.00 34.55 190 GLY A N 1
ATOM 1416 C CA . GLY A 1 190 ? 41.692 24.435 54.560 1.00 35.28 190 GLY A CA 1
ATOM 1417 C C . GLY A 1 190 ? 40.296 24.231 53.998 1.00 32.64 190 GLY A C 1
ATOM 1418 O O . GLY A 1 190 ? 39.673 25.179 53.516 1.00 40.30 190 GLY A O 1
ATOM 1419 N N . TYR A 1 191 ? 39.790 23.005 54.059 1.00 32.98 191 TYR A N 1
ATOM 1420 C CA . TYR A 1 191 ? 38.436 22.720 53.573 1.00 27.66 191 TYR A CA 1
ATOM 1421 C C . TYR A 1 191 ? 38.289 23.289 52.154 1.00 29.40 191 TYR A C 1
ATOM 1422 O O . TYR A 1 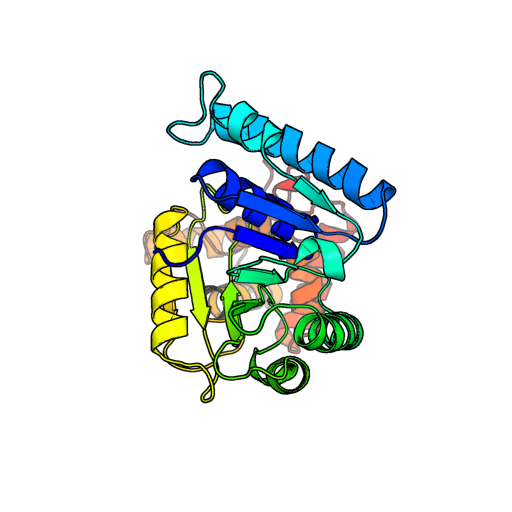191 ? 39.221 23.195 51.343 1.00 27.99 191 TYR A O 1
ATOM 1431 N N . VAL A 1 192 ? 37.142 23.903 51.875 1.00 29.25 192 VAL A N 1
ATOM 1432 C CA . VAL A 1 192 ? 36.873 24.532 50.585 1.00 30.63 192 VAL A CA 1
ATOM 1433 C C . VAL A 1 192 ? 37.173 26.035 50.588 1.00 27.74 192 VAL A C 1
ATOM 1434 O O . VAL A 1 192 ? 37.971 26.515 49.781 1.00 29.18 192 VAL A O 1
ATOM 1438 N N . LEU A 1 193 ? 36.538 26.789 51.482 1.00 28.00 193 LEU A N 1
ATOM 1439 C CA . LEU A 1 193 ? 36.666 28.251 51.411 1.00 27.49 193 LEU A CA 1
ATOM 1440 C C . LEU A 1 193 ? 38.108 28.759 51.500 1.00 29.23 193 LEU A C 1
ATOM 1441 O O . LEU A 1 193 ? 38.547 29.555 50.663 1.00 26.66 193 LEU A O 1
ATOM 1446 N N . ASN A 1 194 ? 38.827 28.341 52.535 1.00 32.04 194 ASN A N 1
ATOM 1447 C CA . ASN A 1 194 ? 40.210 28.761 52.704 1.00 30.63 194 ASN A CA 1
ATOM 1448 C C . ASN A 1 194 ? 41.067 28.270 51.545 1.00 29.56 194 ASN A C 1
ATOM 1449 O O . ASN A 1 194 ? 42.019 28.941 51.134 1.00 29.15 194 ASN A O 1
ATOM 1454 N N . SER A 1 195 ? 40.732 27.105 51.002 1.00 27.94 195 SER A N 1
ATOM 1455 C CA . SER A 1 195 ? 41.481 26.589 49.868 1.00 27.05 195 SER A CA 1
ATOM 1456 C C . SER A 1 195 ? 41.334 27.478 48.666 1.00 27.01 195 SER A C 1
ATOM 1457 O O . SER A 1 195 ? 42.253 27.569 47.856 1.00 26.55 195 SER A O 1
ATOM 1460 N N . LEU A 1 196 ? 40.191 28.147 48.541 1.00 26.41 196 LEU A N 1
ATOM 1461 C CA . LEU A 1 196 ? 39.974 29.037 47.410 1.00 26.49 196 LEU A CA 1
ATOM 1462 C C . LEU A 1 196 ? 40.494 30.431 47.689 1.00 28.02 196 LEU A C 1
ATOM 1463 O O . LEU A 1 196 ? 41.076 31.069 46.812 1.00 27.44 196 LEU A O 1
ATOM 1468 N N . LEU A 1 197 ? 40.251 30.916 48.909 1.00 26.49 197 LEU A N 1
ATOM 1469 C CA . LEU A 1 197 ? 40.583 32.284 49.241 1.00 30.87 197 LEU A CA 1
ATOM 1470 C C . LEU A 1 197 ? 42.075 32.537 49.405 1.00 28.78 197 LEU A C 1
ATOM 1471 O O . LEU A 1 197 ? 42.571 33.567 48.952 1.00 28.90 197 LEU A O 1
ATOM 1476 N N . VAL A 1 198 ? 42.805 31.636 50.056 1.00 30.34 198 VAL A N 1
ATOM 1477 C CA . VAL A 1 198 ? 44.222 31.901 50.285 1.00 27.84 198 VAL A CA 1
ATOM 1478 C C . VAL A 1 198 ? 44.980 32.120 48.980 1.00 28.52 198 VAL A C 1
ATOM 1479 O O . VAL A 1 198 ? 45.803 33.031 48.898 1.00 26.40 198 VAL A O 1
ATOM 1483 N N . PRO A 1 199 ? 44.727 31.295 47.940 1.00 28.32 199 PRO A N 1
ATOM 1484 C CA . PRO A 1 199 ? 45.467 31.549 46.696 1.00 27.80 199 PRO A CA 1
ATOM 1485 C C . PRO A 1 199 ? 45.221 32.922 46.059 1.00 30.26 199 PRO A C 1
ATOM 1486 O O . PRO A 1 199 ? 46.134 33.552 45.507 1.00 26.73 199 PRO A O 1
ATOM 1490 N N . LEU A 1 200 ? 43.990 33.405 46.165 1.00 28.69 200 LEU A N 1
ATOM 1491 C CA . LEU A 1 200 ? 43.661 34.749 45.688 1.00 30.90 200 LEU A CA 1
ATOM 1492 C C . LEU A 1 200 ? 44.420 35.830 46.491 1.00 28.57 200 LEU A C 1
ATOM 1493 O O . LEU A 1 200 ? 45.043 36.737 45.922 1.00 28.42 200 LEU A O 1
ATOM 1498 N N . LEU A 1 201 ? 44.391 35.710 47.813 1.00 28.81 201 LEU A N 1
ATOM 1499 C CA . LEU A 1 201 ? 45.050 36.692 48.666 1.00 28.54 201 LEU A CA 1
ATOM 1500 C C . LEU A 1 201 ? 46.572 36.633 48.536 1.00 29.41 201 LEU A C 1
ATOM 1501 O O . LEU A 1 201 ? 47.212 37.682 48.576 1.00 26.34 201 LEU A O 1
ATOM 1506 N N . ASP A 1 202 ? 47.136 35.428 48.410 1.00 30.72 202 ASP A N 1
ATOM 1507 C CA . ASP A 1 202 ? 48.577 35.279 48.148 1.00 31.33 202 ASP A CA 1
ATOM 1508 C C . ASP A 1 202 ? 48.972 35.937 46.838 1.00 30.43 202 ASP A C 1
ATOM 1509 O O . ASP A 1 202 ? 50.046 36.538 46.737 1.00 30.48 202 ASP A O 1
ATOM 1514 N N . ALA A 1 203 ? 48.124 35.800 45.820 1.00 27.21 203 ALA A N 1
ATOM 1515 C CA . ALA A 1 203 ? 48.411 36.424 44.529 1.00 28.53 203 ALA A CA 1
ATOM 1516 C C . ALA A 1 203 ? 48.393 37.948 44.635 1.00 26.77 203 ALA A C 1
ATOM 1517 O O . ALA A 1 203 ? 49.248 38.629 44.070 1.00 25.85 203 ALA A O 1
ATOM 1519 N N . ALA A 1 204 ? 47.403 38.501 45.317 1.00 28.08 204 ALA A N 1
ATOM 1520 C CA . ALA A 1 204 ? 47.328 39.958 45.474 1.00 27.94 204 ALA A CA 1
ATOM 1521 C C . ALA A 1 204 ? 48.551 40.483 46.251 1.00 28.27 204 ALA A C 1
ATOM 1522 O O . ALA A 1 204 ? 49.140 41.521 45.916 1.00 25.35 204 ALA A O 1
ATOM 1524 N N . ALA A 1 205 ? 48.904 39.772 47.311 1.00 27.09 205 ALA A N 1
ATOM 1525 C CA . ALA A 1 205 ? 50.001 40.199 48.163 1.00 28.00 205 ALA A CA 1
ATOM 1526 C C . ALA A 1 205 ? 51.321 40.226 47.386 1.00 30.29 205 ALA A C 1
ATOM 1527 O O . ALA A 1 205 ? 52.110 41.165 47.533 1.00 30.21 205 ALA A O 1
ATOM 1529 N N . GLU A 1 206 ? 51.554 39.209 46.564 1.00 29.10 206 GLU A N 1
ATOM 1530 C CA . GLU A 1 206 ? 52.734 39.182 45.694 1.00 30.56 206 GLU A CA 1
ATOM 1531 C C . GLU A 1 206 ? 52.774 40.387 44.755 1.00 29.81 206 GLU A C 1
ATOM 1532 O O . GLU A 1 206 ? 53.818 41.026 44.600 1.00 33.77 206 GLU A O 1
ATOM 1538 N N . LEU A 1 207 ? 51.655 40.703 44.116 1.00 29.41 207 LEU A N 1
ATOM 1539 C CA . LEU A 1 207 ? 51.600 41.900 43.269 1.00 27.46 207 LEU A CA 1
ATOM 1540 C C . LEU A 1 207 ? 51.941 43.148 44.074 1.00 29.96 207 LEU A C 1
ATOM 1541 O O . LEU A 1 207 ? 52.592 44.064 43.566 1.00 31.89 207 LEU A O 1
ATOM 1546 N N . LEU A 1 208 ? 51.473 43.225 45.319 1.00 26.99 208 LEU A N 1
ATOM 1547 C CA . LEU A 1 208 ? 51.761 44.421 46.107 1.00 29.71 208 LEU A CA 1
ATOM 1548 C C . LEU A 1 208 ? 53.228 44.432 46.489 1.00 31.37 208 LEU A C 1
ATOM 1549 O O . LEU A 1 208 ? 53.933 45.423 46.278 1.00 37.35 208 LEU A O 1
ATOM 1554 N N . VAL A 1 209 ? 53.670 43.328 47.076 1.00 30.96 209 VAL A N 1
ATOM 1555 C CA . VAL A 1 209 ? 55.025 43.226 47.609 1.00 38.83 209 VAL A CA 1
ATOM 1556 C C . VAL A 1 209 ? 56.104 43.335 46.537 1.00 40.54 209 VAL A C 1
ATOM 1557 O O . VAL A 1 209 ? 57.219 43.798 46.811 1.00 36.77 209 VAL A O 1
ATOM 1561 N N . ASP A 1 210 ? 55.794 42.918 45.317 1.00 35.12 210 ASP A N 1
ATOM 1562 C CA . ASP A 1 210 ? 56.788 43.009 44.247 1.00 33.55 210 ASP A CA 1
ATOM 1563 C C . ASP A 1 210 ? 56.710 44.333 43.506 1.00 32.88 210 ASP A C 1
ATOM 1564 O O . ASP A 1 210 ? 57.383 44.518 42.488 1.00 34.80 210 ASP A O 1
ATOM 1569 N N . GLY A 1 211 ? 55.885 45.245 44.010 1.00 33.76 211 GLY A N 1
ATOM 1570 C CA . GLY A 1 211 ? 55.776 46.563 43.421 1.00 33.81 211 GLY A CA 1
ATOM 1571 C C . GLY A 1 211 ? 55.083 46.642 42.069 1.00 34.54 211 GLY A C 1
ATOM 1572 O O . GLY A 1 211 ? 55.346 47.568 41.301 1.00 37.78 211 GLY A O 1
ATOM 1573 N N . ILE A 1 212 ? 54.199 45.692 41.766 1.00 35.23 212 ILE A N 1
ATOM 1574 C CA . ILE A 1 212 ? 53.530 45.683 40.470 1.00 32.37 212 ILE A CA 1
ATOM 1575 C C . ILE A 1 212 ? 52.416 46.723 40.422 1.00 33.95 212 ILE A C 1
ATOM 1576 O O . ILE A 1 212 ? 52.282 47.440 39.430 1.00 35.95 212 ILE A O 1
ATOM 1581 N N . ALA A 1 213 ? 51.613 46.805 41.487 1.00 33.32 213 ALA A N 1
ATOM 1582 C CA . ALA A 1 213 ? 50.443 47.677 41.508 1.00 32.93 213 ALA A CA 1
ATOM 1583 C C . ALA A 1 213 ? 50.108 48.053 42.946 1.00 33.33 213 ALA A C 1
ATOM 1584 O O . ALA A 1 213 ? 50.521 47.356 43.878 1.00 33.76 213 ALA A O 1
ATOM 1586 N N . ASP A 1 214 ? 49.368 49.141 43.145 1.00 29.65 214 ASP A N 1
ATOM 1587 C CA . ASP A 1 214 ? 49.002 49.517 44.519 1.00 32.44 214 ASP A CA 1
ATOM 1588 C C . ASP A 1 214 ? 47.729 48.762 44.923 1.00 33.75 214 ASP A C 1
ATOM 1589 O O . ASP A 1 214 ? 47.078 48.158 44.064 1.00 33.28 214 ASP A O 1
ATOM 1594 N N . PRO A 1 215 ? 47.365 48.758 46.223 1.00 33.19 215 PRO A N 1
ATOM 1595 C CA . PRO A 1 215 ? 46.153 48.027 46.638 1.00 31.36 215 PRO A CA 1
ATOM 1596 C C . PRO A 1 215 ? 44.863 48.430 45.956 1.00 32.02 215 PRO A C 1
ATOM 1597 O O . PRO A 1 215 ? 44.047 47.575 45.611 1.00 31.41 215 PRO A O 1
ATOM 1601 N N . GLU A 1 216 ? 44.666 49.731 45.790 1.00 32.56 216 GLU A N 1
ATOM 1602 C CA . GLU A 1 216 ? 43.474 50.244 45.138 1.00 32.05 216 GLU A CA 1
ATOM 1603 C C . GLU A 1 216 ? 43.368 49.697 43.719 1.00 32.19 216 GLU A C 1
ATOM 1604 O O . GLU A 1 216 ? 42.290 49.318 43.264 1.00 30.41 216 GLU A O 1
ATOM 1610 N N . THR A 1 217 ? 44.493 49.650 43.011 1.00 28.54 217 THR A N 1
ATOM 1611 C CA . THR A 1 217 ? 44.475 49.180 41.645 1.00 27.35 217 THR A CA 1
ATOM 1612 C C . THR A 1 217 ? 44.172 47.679 41.581 1.00 28.65 217 THR A C 1
ATOM 1613 O O . THR A 1 217 ? 43.423 47.209 40.720 1.00 31.17 217 THR A O 1
ATOM 1617 N N . ILE A 1 218 ? 44.755 46.929 42.496 1.00 25.53 218 ILE A N 1
ATOM 1618 C CA . ILE A 1 218 ? 44.558 45.479 42.521 1.00 28.94 218 ILE A CA 1
ATOM 1619 C C . ILE A 1 218 ? 43.088 45.190 42.836 1.00 28.90 218 ILE A C 1
ATOM 1620 O O . ILE A 1 218 ? 42.443 44.370 42.168 1.00 28.96 218 ILE A O 1
ATOM 1625 N N . ASP A 1 219 ? 42.545 45.892 43.830 1.00 27.12 219 ASP A N 1
ATOM 1626 C CA . ASP A 1 219 ? 41.153 45.685 44.200 1.00 30.20 219 ASP A CA 1
ATOM 1627 C C . ASP A 1 219 ? 40.175 46.060 43.091 1.00 28.91 219 ASP A C 1
ATOM 1628 O O . ASP A 1 219 ? 39.252 45.289 42.821 1.00 33.56 219 ASP A O 1
ATOM 1633 N N . LYS A 1 220 ? 40.348 47.225 42.454 1.00 34.98 220 LYS A N 1
ATOM 1634 C CA . LYS A 1 220 ? 39.395 47.607 41.409 1.00 30.98 220 LYS A CA 1
ATOM 1635 C C . LYS A 1 220 ? 39.462 46.615 40.234 1.00 35.08 220 LYS A C 1
ATOM 1636 O O . LYS A 1 220 ? 38.444 46.271 39.621 1.00 31.22 220 LYS A O 1
ATOM 1642 N N . THR A 1 221 ? 40.656 46.110 39.953 1.00 31.98 221 THR A N 1
ATOM 1643 C CA . THR A 1 221 ? 40.784 45.102 38.921 1.00 31.55 221 THR A CA 1
ATOM 1644 C C . THR A 1 221 ? 39.923 43.891 39.242 1.00 29.88 221 THR A C 1
ATOM 1645 O O . THR A 1 221 ? 39.233 43.370 38.366 1.00 33.36 221 THR A O 1
ATOM 1649 N N . TRP A 1 222 ? 39.977 43.415 40.484 1.00 30.14 222 TRP A N 1
ATOM 1650 C CA . TRP A 1 222 ? 39.189 42.249 40.866 1.00 29.52 222 TRP A CA 1
ATOM 1651 C C . TRP A 1 222 ? 37.698 42.521 40.821 1.00 33.59 222 TRP A C 1
ATOM 1652 O O . TRP A 1 222 ? 36.923 41.679 40.349 1.00 30.77 222 TRP A O 1
ATOM 1663 N N . ARG A 1 223 ? 37.291 43.691 41.310 1.00 33.07 223 ARG A N 1
ATOM 1664 C CA . ARG A 1 223 ? 35.877 44.022 41.351 1.00 32.93 223 ARG A CA 1
ATOM 1665 C C . ARG A 1 223 ? 35.303 44.142 39.945 1.00 35.11 223 ARG A C 1
ATOM 1666 O O . ARG A 1 223 ? 34.238 43.594 39.652 1.00 35.35 223 ARG A O 1
ATOM 1674 N N . ILE A 1 224 ? 36.028 44.826 39.071 1.00 30.49 224 ILE A N 1
ATOM 1675 C CA . ILE A 1 224 ? 35.590 45.023 37.699 1.00 33.75 224 ILE A CA 1
ATOM 1676 C C . ILE A 1 224 ? 35.686 43.738 36.891 1.00 33.19 224 ILE A C 1
ATOM 1677 O O . ILE A 1 224 ? 34.790 43.419 36.102 1.00 35.33 224 ILE A O 1
ATOM 1682 N N . GLY A 1 225 ? 36.772 43.001 37.094 1.00 36.51 225 GLY A N 1
ATOM 1683 C CA . GLY A 1 225 ? 37.023 41.820 36.292 1.00 37.59 225 GLY A CA 1
ATOM 1684 C C . GLY A 1 225 ? 36.170 40.619 36.630 1.00 36.51 225 GLY A C 1
ATOM 1685 O O . GLY A 1 225 ? 35.922 39.774 35.765 1.00 32.76 225 GLY A O 1
ATOM 1686 N N . THR A 1 226 ? 35.701 40.529 37.870 1.00 34.30 226 THR A N 1
ATOM 1687 C CA . THR A 1 226 ? 34.911 39.362 38.264 1.00 34.27 226 THR A CA 1
ATOM 1688 C C . THR A 1 226 ? 33.538 39.757 38.798 1.00 34.67 226 THR A C 1
ATOM 1689 O O . THR A 1 226 ? 32.705 38.890 39.071 1.00 36.92 226 THR A O 1
ATOM 1693 N N . GLY A 1 227 ? 33.310 41.055 38.979 1.00 34.87 227 GLY A N 1
ATOM 1694 C CA . GLY A 1 227 ? 32.066 41.485 39.578 1.00 34.39 227 GLY A CA 1
ATOM 1695 C C . GLY A 1 227 ? 31.998 41.317 41.079 1.00 34.87 227 GLY A C 1
ATOM 1696 O O . GLY A 1 227 ? 30.974 41.645 41.684 1.00 37.41 227 GLY A O 1
ATOM 1697 N N . ALA A 1 228 ? 33.061 40.800 41.692 1.00 33.06 228 ALA A N 1
ATOM 1698 C CA . ALA A 1 228 ? 33.094 40.635 43.144 1.00 33.54 228 ALA A CA 1
ATOM 1699 C C . ALA A 1 228 ? 32.893 42.003 43.800 1.00 33.76 228 ALA A C 1
ATOM 1700 O O . ALA A 1 228 ? 33.333 43.026 43.270 1.00 31.39 228 ALA A O 1
ATOM 1702 N N . PRO A 1 229 ? 32.201 42.047 44.946 1.00 36.43 229 PRO A N 1
ATOM 1703 C CA . PRO A 1 229 ? 31.954 43.337 45.609 1.00 36.97 229 PRO A CA 1
ATOM 1704 C C . PRO A 1 229 ? 33.137 43.949 46.360 1.00 38.73 229 PRO A C 1
ATOM 1705 O O . PRO A 1 229 ? 33.145 45.155 46.626 1.00 34.87 229 PRO A O 1
ATOM 1709 N N . LYS A 1 230 ? 34.117 43.127 46.725 1.00 30.73 230 LYS A N 1
ATOM 1710 C CA . LYS A 1 230 ? 35.302 43.599 47.444 1.00 30.14 230 LYS A CA 1
ATOM 1711 C C . LYS A 1 230 ? 36.540 42.916 46.864 1.00 31.33 230 LYS A C 1
ATOM 1712 O O . LYS A 1 230 ? 36.508 41.725 46.539 1.00 32.89 230 LYS A O 1
ATOM 1718 N N . GLY A 1 231 ? 37.621 43.671 46.726 1.00 32.45 231 GLY A N 1
ATOM 1719 C CA . GLY A 1 231 ? 38.862 43.083 46.253 1.00 28.22 231 GLY A CA 1
ATOM 1720 C C . GLY A 1 231 ? 39.714 42.496 47.371 1.00 30.19 231 GLY A C 1
ATOM 1721 O O . GLY A 1 231 ? 39.399 42.657 48.555 1.00 29.73 231 GLY A O 1
ATOM 1722 N N . PRO A 1 232 ? 40.816 41.805 47.028 1.00 26.72 232 PRO A N 1
ATOM 1723 C CA . PRO A 1 232 ? 41.689 41.199 48.033 1.00 26.83 232 PRO A CA 1
ATOM 1724 C C . PRO A 1 232 ? 42.054 42.051 49.235 1.00 27.61 232 PRO A C 1
ATOM 1725 O O . PRO A 1 232 ? 42.122 41.544 50.357 1.00 30.89 232 PRO A O 1
ATOM 1729 N N . PHE A 1 233 ? 42.319 43.331 49.028 1.00 27.72 233 PHE A N 1
ATOM 1730 C CA . PHE A 1 233 ? 42.810 44.115 50.159 1.00 27.99 233 PHE A CA 1
ATOM 1731 C C . PHE A 1 233 ? 41.676 44.558 51.072 1.00 30.60 233 PHE A C 1
ATOM 1732 O O . PHE A 1 233 ? 41.840 44.640 52.293 1.00 30.86 233 PHE A O 1
ATOM 1740 N N . GLU A 1 234 ? 40.511 44.784 50.482 1.00 31.21 234 GLU A N 1
ATOM 1741 C CA . GLU A 1 234 ? 39.319 45.025 51.280 1.00 30.75 234 GLU A CA 1
ATOM 1742 C C . GLU A 1 234 ? 39.060 43.780 52.119 1.00 33.10 234 GLU A C 1
ATOM 1743 O O . GLU A 1 234 ? 38.714 43.880 53.296 1.00 33.00 234 GLU A O 1
ATOM 1749 N N . ILE A 1 235 ? 39.234 42.611 51.503 1.00 29.20 235 ILE A N 1
ATOM 1750 C CA . ILE A 1 235 ? 39.105 41.327 52.200 1.00 31.21 235 ILE A CA 1
ATOM 1751 C C . ILE A 1 235 ? 40.150 41.181 53.302 1.00 29.07 235 ILE A C 1
ATOM 1752 O O . ILE A 1 235 ? 39.799 40.755 54.403 1.00 31.90 235 ILE A O 1
ATOM 1757 N N . PHE A 1 236 ? 41.419 41.522 53.043 1.00 25.42 236 PHE A N 1
ATOM 1758 C CA . PHE A 1 236 ? 42.440 41.517 54.116 1.00 27.53 236 PHE A CA 1
ATOM 1759 C C . PHE A 1 236 ? 42.037 42.346 55.334 1.00 27.90 236 PHE A C 1
ATOM 1760 O O . PHE A 1 236 ? 42.294 41.956 56.481 1.00 29.29 236 PHE A O 1
ATOM 1768 N N . ASP A 1 237 ? 41.470 43.518 55.094 1.00 29.11 237 ASP A N 1
ATOM 1769 C CA . ASP A 1 237 ? 40.992 44.350 56.207 1.00 29.59 237 ASP A CA 1
ATOM 1770 C C . ASP A 1 237 ? 39.921 43.632 57.040 1.00 30.59 237 ASP A C 1
ATOM 1771 O O . ASP A 1 237 ? 39.897 43.746 58.264 1.00 28.19 237 ASP A O 1
ATOM 1776 N N . ILE A 1 238 ? 39.038 42.901 56.377 1.00 28.64 238 ILE A N 1
ATOM 1777 C CA . ILE A 1 238 ? 37.982 42.164 57.055 1.00 32.34 238 ILE A CA 1
ATOM 1778 C C . ILE A 1 238 ? 38.528 40.986 57.851 1.00 33.44 238 ILE A C 1
ATOM 1779 O O . ILE A 1 238 ? 38.134 40.775 59.002 1.00 33.79 238 ILE A O 1
ATOM 1784 N N . VAL A 1 239 ? 39.430 40.228 57.241 1.00 31.16 239 VAL A N 1
ATOM 1785 C CA . VAL A 1 239 ? 40.126 39.144 57.925 1.00 35.74 239 VAL A CA 1
ATOM 1786 C C . VAL A 1 239 ? 40.792 39.681 59.185 1.00 35.05 239 VAL A C 1
ATOM 1787 O O . VAL A 1 239 ? 40.726 39.067 60.254 1.00 37.55 239 VAL A O 1
ATOM 1791 N N . GLY A 1 240 ? 41.423 40.842 59.053 1.00 31.60 240 GLY A N 1
ATOM 1792 C CA . GLY A 1 240 ? 42.218 41.363 60.140 1.00 31.99 240 GLY A CA 1
ATOM 1793 C C . GLY A 1 240 ? 43.666 41.222 59.758 1.00 30.22 240 GLY A C 1
ATOM 1794 O O . GLY A 1 240 ? 44.097 40.145 59.327 1.00 31.62 240 GLY A O 1
ATOM 1795 N N . LEU A 1 241 ? 44.418 42.299 59.874 1.00 30.05 241 LEU A N 1
ATOM 1796 C CA . LEU A 1 241 ? 45.789 42.247 59.401 1.00 30.22 241 LEU A CA 1
ATOM 1797 C C . LEU A 1 241 ? 46.706 41.543 60.388 1.00 32.63 241 LEU A C 1
ATOM 1798 O O . LEU A 1 241 ? 47.711 40.941 59.992 1.00 32.35 241 LEU A O 1
ATOM 1803 N N . THR A 1 242 ? 46.364 41.575 61.671 1.00 35.21 242 THR A N 1
ATOM 1804 C CA . THR A 1 242 ? 47.159 40.821 62.626 1.00 32.14 242 THR A CA 1
ATOM 1805 C C . THR A 1 242 ? 47.033 39.336 62.268 1.00 33.70 242 THR A C 1
ATOM 1806 O O . THR A 1 242 ? 48.014 38.586 62.269 1.00 32.59 242 THR A O 1
ATOM 1810 N N . THR A 1 243 ? 45.820 38.920 61.928 1.00 33.42 243 THR A N 1
ATOM 1811 C CA . THR A 1 243 ? 45.569 37.545 61.505 1.00 34.96 243 THR A CA 1
ATOM 1812 C C . THR A 1 243 ? 46.301 37.224 60.204 1.00 36.88 243 THR A C 1
ATOM 1813 O O . THR A 1 243 ? 46.923 36.164 60.075 1.00 31.94 243 THR A O 1
ATOM 1817 N N . ALA A 1 244 ? 46.238 38.137 59.240 1.00 33.82 244 ALA A N 1
ATOM 1818 C CA . ALA A 1 244 ? 46.897 37.902 57.962 1.00 34.72 244 ALA A CA 1
ATOM 1819 C C . ALA A 1 244 ? 48.414 37.837 58.151 1.00 35.56 244 ALA A C 1
ATOM 1820 O O . ALA A 1 244 ? 49.100 37.059 57.486 1.00 35.54 244 ALA A O 1
ATOM 1822 N N . TYR A 1 245 ? 48.933 38.646 59.064 1.00 29.94 245 TYR A N 1
ATOM 1823 C CA . TYR A 1 245 ? 50.356 38.628 59.379 1.00 35.89 245 TYR A CA 1
ATOM 1824 C C . TYR A 1 245 ? 50.786 37.285 59.984 1.00 32.98 245 TYR A C 1
ATOM 1825 O O . TYR A 1 245 ? 51.752 36.671 59.525 1.00 33.53 245 TYR A O 1
ATOM 1834 N N . ASN A 1 246 ? 50.048 36.811 60.986 1.00 30.38 246 ASN A N 1
ATOM 1835 C CA . ASN A 1 246 ? 50.345 35.529 61.615 1.00 31.96 246 ASN A CA 1
ATOM 1836 C C . ASN A 1 246 ? 50.365 34.400 60.587 1.00 38.56 246 ASN A C 1
ATOM 1837 O O . ASN A 1 246 ? 51.326 33.627 60.526 1.00 41.29 246 ASN A O 1
ATOM 1842 N N . ILE A 1 247 ? 49.309 34.301 59.781 1.00 36.93 247 ILE A N 1
ATOM 1843 C CA . ILE A 1 247 ? 49.230 33.279 58.740 1.00 37.36 247 ILE A CA 1
ATOM 1844 C C . ILE A 1 247 ? 50.384 33.371 57.734 1.00 38.97 247 ILE A C 1
ATOM 1845 O O . ILE A 1 247 ? 51.038 32.367 57.432 1.00 45.27 247 ILE A O 1
ATOM 1850 N N . SER A 1 248 ? 50.638 34.570 57.218 1.00 36.93 248 SER A N 1
ATOM 1851 C CA . SER A 1 248 ? 51.680 34.770 56.220 1.00 38.17 248 SER A CA 1
ATOM 1852 C C . SER A 1 248 ? 53.054 34.424 56.749 1.00 41.38 248 SER A C 1
ATOM 1853 O O . SER A 1 248 ? 53.870 33.862 56.014 1.00 38.78 248 SER A O 1
ATOM 1856 N N . SER A 1 249 ? 53.330 34.768 58.004 1.00 36.27 249 SER A N 1
ATOM 1857 C CA . SER A 1 249 ? 54.699 34.630 58.487 1.00 47.79 249 SER A CA 1
ATOM 1858 C C . SER A 1 249 ? 55.133 33.186 58.754 1.00 41.99 249 SER A C 1
ATOM 1859 O O . SER A 1 249 ? 56.320 32.929 58.966 1.00 56.18 249 SER A O 1
ATOM 1862 N N . VAL A 1 250 ? 54.199 32.242 58.735 1.00 45.23 250 VAL A N 1
ATOM 1863 C CA . VAL A 1 250 ? 54.570 30.831 58.814 1.00 49.17 250 VAL A CA 1
ATOM 1864 C C . VAL A 1 250 ? 54.328 30.153 57.468 1.00 56.29 250 VAL A C 1
ATOM 1865 O O . VAL A 1 250 ? 54.155 28.933 57.401 1.00 62.90 250 VAL A O 1
ATOM 1869 N N . SER A 1 251 ? 54.311 30.945 56.400 1.00 55.99 251 SER A N 1
ATOM 1870 C CA . SER A 1 251 ? 54.049 30.429 55.059 1.00 48.64 251 SER A CA 1
ATOM 1871 C C . SER A 1 251 ? 55.299 30.494 54.203 1.00 47.32 251 SER A C 1
ATOM 1872 O O . SER A 1 251 ? 56.421 30.513 54.719 1.00 40.53 251 SER A O 1
ATOM 1875 N N . GLY A 1 252 ? 55.101 30.524 52.889 1.00 47.78 252 GLY A N 1
ATOM 1876 C CA . GLY A 1 252 ? 56.221 30.503 51.965 1.00 49.74 252 GLY A CA 1
ATOM 1877 C C . GLY A 1 252 ? 57.027 31.787 51.917 1.00 44.68 252 GLY A C 1
ATOM 1878 O O . GLY A 1 252 ? 56.653 32.776 52.550 1.00 43.52 252 GLY A O 1
ATOM 1879 N N . PRO A 1 253 ? 58.138 31.812 51.167 1.00 40.61 253 PRO A N 1
ATOM 1880 C CA . PRO A 1 253 ? 58.972 33.013 51.073 1.00 44.48 253 PRO A CA 1
ATOM 1881 C C . PRO A 1 253 ? 58.319 34.299 50.566 1.00 44.25 253 PRO A C 1
ATOM 1882 O O . PRO A 1 253 ? 58.596 35.386 51.084 1.00 36.78 253 PRO A O 1
ATOM 1886 N N . LYS A 1 254 ? 57.473 34.203 49.547 1.00 40.54 254 LYS A N 1
ATOM 1887 C CA . LYS A 1 254 ? 56.792 35.399 49.080 1.00 39.89 254 LYS A CA 1
ATOM 1888 C C . LYS A 1 254 ? 55.814 35.846 50.157 1.00 35.98 254 LYS A C 1
ATOM 1889 O O . LYS A 1 254 ? 55.670 37.038 50.426 1.00 31.26 254 LYS A O 1
ATOM 1895 N N . GLN A 1 255 ? 55.151 34.881 50.779 1.00 32.74 255 GLN A N 1
ATOM 1896 C CA . GLN A 1 255 ? 54.182 35.159 51.834 1.00 33.97 25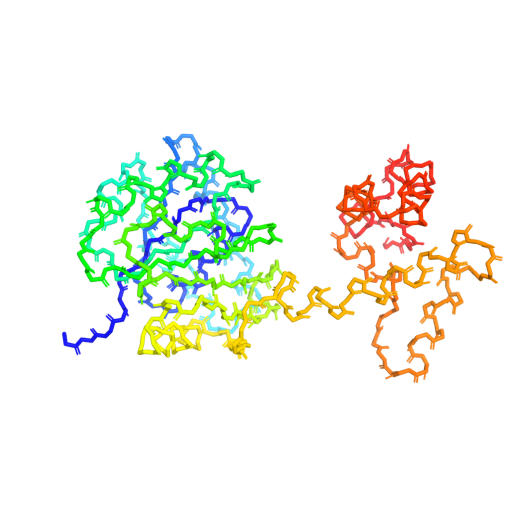5 GLN A CA 1
ATOM 1897 C C . GLN A 1 255 ? 54.841 35.821 53.062 1.00 35.30 255 GLN A C 1
ATOM 1898 O O . GLN A 1 255 ? 54.249 36.689 53.709 1.00 33.57 255 GLN A O 1
ATOM 1904 N N . ARG A 1 256 ? 56.048 35.373 53.404 1.00 33.38 256 ARG A N 1
ATOM 1905 C CA . ARG A 1 256 ? 56.756 35.895 54.566 1.00 35.97 256 ARG A CA 1
ATOM 1906 C C . ARG A 1 256 ? 57.250 37.288 54.276 1.00 32.12 256 ARG A C 1
ATOM 1907 O O . ARG A 1 256 ? 57.407 38.114 55.176 1.00 36.62 256 ARG A O 1
ATOM 1915 N N . GLU A 1 257 ? 57.466 37.564 53.004 1.00 35.45 257 GLU A N 1
ATOM 1916 C CA . GLU A 1 257 ? 57.839 38.895 52.577 1.00 33.80 257 GLU A CA 1
ATOM 1917 C C . GLU A 1 257 ? 56.649 39.848 52.773 1.00 35.78 257 GLU A C 1
ATOM 1918 O O . GLU A 1 257 ? 56.823 40.986 53.207 1.00 33.85 257 GLU A O 1
ATOM 1924 N N . PHE A 1 258 ? 55.447 39.370 52.463 1.00 37.77 258 PHE A N 1
ATOM 1925 C CA . PHE A 1 258 ? 54.218 40.116 52.712 1.00 36.59 258 PHE A CA 1
ATOM 1926 C C . PHE A 1 258 ? 54.034 40.323 54.217 1.00 33.51 258 PHE A C 1
ATOM 1927 O O . PHE A 1 258 ? 53.706 41.423 54.661 1.00 37.86 258 PHE A O 1
ATOM 1935 N N . ALA A 1 259 ? 54.248 39.276 55.007 1.00 34.30 259 ALA A N 1
ATOM 1936 C CA . ALA A 1 259 ? 54.166 39.420 56.458 1.00 37.26 259 ALA A CA 1
ATOM 1937 C C . ALA A 1 259 ? 55.030 40.591 56.939 1.00 39.91 259 ALA A C 1
ATOM 1938 O O . ALA A 1 259 ? 54.557 41.460 57.679 1.00 37.26 259 ALA A O 1
ATOM 1940 N N . ALA A 1 260 ? 56.288 40.628 56.504 1.00 40.73 260 ALA A N 1
ATOM 1941 C CA . ALA A 1 260 ? 57.187 41.726 56.870 1.00 39.47 260 ALA A CA 1
ATOM 1942 C C . ALA A 1 260 ? 56.645 43.080 56.406 1.00 40.06 260 ALA A C 1
ATOM 1943 O O . ALA A 1 260 ? 56.844 44.088 57.085 1.00 37.19 260 ALA A O 1
ATOM 1945 N N . TYR A 1 261 ? 55.968 43.099 55.255 1.00 36.80 261 TYR A N 1
ATOM 1946 C CA . TYR A 1 261 ? 55.417 44.320 54.671 1.00 37.64 261 TYR A CA 1
ATOM 1947 C C . TYR A 1 261 ? 54.266 44.835 55.524 1.00 33.58 261 TYR A C 1
ATOM 1948 O O . TYR A 1 261 ? 54.154 46.033 55.809 1.00 31.10 261 TYR A O 1
ATOM 1957 N N . LEU A 1 262 ? 53.421 43.911 55.942 1.00 30.86 262 LEU A N 1
ATOM 1958 C CA . LEU A 1 262 ? 52.306 44.234 56.816 1.00 38.27 262 LEU A CA 1
ATOM 1959 C C . LEU A 1 262 ? 52.833 44.722 58.146 1.00 39.73 262 LEU A C 1
ATOM 1960 O O . LEU A 1 262 ? 52.352 45.721 58.688 1.00 36.19 262 LEU A O 1
ATOM 1965 N N . LYS A 1 263 ? 53.835 44.017 58.658 1.00 36.28 263 LYS A N 1
ATOM 1966 C CA . LYS A 1 263 ? 54.367 44.322 59.980 1.00 36.10 263 LYS A CA 1
ATOM 1967 C C . LYS A 1 263 ? 54.892 45.754 60.012 1.00 33.66 263 LYS A C 1
ATOM 1968 O O . LYS A 1 263 ? 54.511 46.542 60.881 1.00 37.59 263 LYS A O 1
ATOM 1974 N N . GLU A 1 264 ? 55.742 46.090 59.046 1.00 37.56 264 GLU A N 1
ATOM 1975 C CA . GLU A 1 264 ? 56.352 47.407 58.961 1.00 41.93 264 GLU A CA 1
ATOM 1976 C C . GLU A 1 264 ? 55.342 48.490 58.645 1.00 43.15 264 GLU A C 1
ATOM 1977 O O . GLU A 1 264 ? 55.340 49.541 59.288 1.00 35.00 264 GLU A O 1
ATOM 1983 N N . ASN A 1 265 ? 54.479 48.237 57.665 1.00 37.97 265 ASN A N 1
ATOM 1984 C CA . ASN A 1 265 ? 53.600 49.269 57.147 1.00 40.88 265 ASN A CA 1
ATOM 1985 C C . ASN A 1 265 ? 52.242 49.367 57.816 1.00 37.76 265 ASN A C 1
ATOM 1986 O O . ASN A 1 265 ? 51.586 50.399 57.697 1.00 35.96 265 ASN A O 1
ATOM 1991 N N . TYR A 1 266 ? 51.801 48.327 58.514 1.00 36.42 266 TYR A N 1
ATOM 1992 C CA . TYR A 1 266 ? 50.464 48.366 59.088 1.00 35.69 266 TYR A CA 1
ATOM 1993 C C . TYR A 1 266 ? 50.437 48.002 60.554 1.00 34.89 266 TYR A C 1
ATOM 1994 O O . TYR A 1 266 ? 50.090 48.837 61.392 1.00 38.05 266 TYR A O 1
ATOM 2003 N N . ILE A 1 267 ? 50.821 46.774 60.870 1.00 34.00 267 ILE A N 1
ATOM 2004 C CA . ILE A 1 267 ? 50.811 46.313 62.252 1.00 33.55 267 ILE A CA 1
ATOM 2005 C C . ILE A 1 267 ? 51.572 47.294 63.165 1.00 35.39 267 ILE A C 1
ATOM 2006 O O . ILE A 1 267 ? 51.110 47.622 64.261 1.00 35.95 267 ILE A O 1
ATOM 2011 N N . ASP A 1 268 ? 52.730 47.773 62.718 1.00 31.70 268 ASP A N 1
ATOM 2012 C CA . ASP A 1 268 ? 53.547 48.645 63.561 1.00 34.22 268 ASP A CA 1
ATOM 2013 C C . ASP A 1 268 ? 52.947 50.031 63.708 1.00 39.40 268 ASP A C 1
ATOM 2014 O O . ASP A 1 268 ? 53.370 50.809 64.566 1.00 42.41 268 ASP A O 1
ATOM 2019 N N . LYS A 1 269 ? 51.955 50.339 62.885 1.00 35.29 269 LYS A N 1
ATOM 2020 C CA . LYS A 1 269 ? 51.287 51.633 62.961 1.00 38.60 269 LYS A CA 1
ATOM 2021 C C . LYS A 1 269 ? 49.897 51.541 63.580 1.00 37.81 269 LYS A C 1
ATOM 2022 O O . LYS A 1 269 ? 49.134 52.509 63.539 1.00 46.51 269 LYS A O 1
ATOM 2028 N N . GLY A 1 270 ? 49.565 50.392 64.155 1.00 40.10 270 GLY A N 1
ATOM 2029 C CA . GLY A 1 270 ? 48.221 50.194 64.661 1.00 41.64 270 GLY A CA 1
ATOM 2030 C C . GLY A 1 270 ? 47.132 50.246 63.598 1.00 36.92 270 GLY A C 1
ATOM 2031 O O . GLY A 1 270 ? 45.977 50.544 63.900 1.00 40.90 270 GLY A O 1
ATOM 2032 N N . LYS A 1 271 ? 47.486 49.965 62.345 1.00 40.85 271 LYS A N 1
ATOM 2033 C CA . LYS A 1 271 ? 46.492 49.878 61.268 1.00 33.11 271 LYS A CA 1
ATOM 2034 C C . LYS A 1 271 ? 46.177 48.414 61.003 1.00 36.47 271 LYS A C 1
ATOM 2035 O O . LYS A 1 271 ? 46.829 47.780 60.169 1.00 36.57 271 LYS A O 1
ATOM 2041 N N . LEU A 1 272 ? 45.188 47.872 61.713 1.00 34.33 272 LEU A N 1
ATOM 2042 C CA . LEU A 1 272 ? 44.953 46.431 61.703 1.00 35.31 272 LEU A CA 1
ATOM 2043 C C . LEU A 1 272 ? 43.768 46.021 60.840 1.00 32.83 272 LEU A C 1
ATOM 2044 O O . LEU A 1 272 ? 43.437 44.834 60.732 1.00 37.26 272 LEU A O 1
ATOM 2049 N N . GLY A 1 273 ? 43.131 47.002 60.216 1.00 30.36 273 GLY A N 1
ATOM 2050 C CA . GLY A 1 273 ? 42.008 46.696 59.364 1.00 31.37 273 GLY A CA 1
ATOM 2051 C C . GLY A 1 273 ? 40.689 47.185 59.917 1.00 30.24 273 GLY A C 1
ATOM 2052 O O . GLY A 1 273 ? 40.617 48.238 60.554 1.00 34.28 273 GLY A O 1
ATOM 2053 N N . LEU A 1 274 ? 39.649 46.401 59.673 1.00 31.26 274 LEU A N 1
ATOM 2054 C CA . LEU A 1 274 ? 38.282 46.746 60.021 1.00 40.50 274 LEU A CA 1
ATOM 2055 C C . LEU A 1 274 ? 38.162 47.029 61.523 1.00 47.99 274 LEU A C 1
ATOM 2056 O O . LEU A 1 274 ? 37.538 48.012 61.934 1.00 48.75 274 LEU A O 1
ATOM 2061 N N . ALA A 1 275 ? 38.803 46.190 62.329 1.00 49.14 275 ALA A N 1
ATOM 2062 C CA . ALA A 1 275 ? 38.764 46.310 63.787 1.00 48.99 275 ALA A CA 1
ATOM 2063 C C . ALA A 1 275 ? 39.187 47.672 64.314 1.00 45.48 275 ALA A C 1
ATO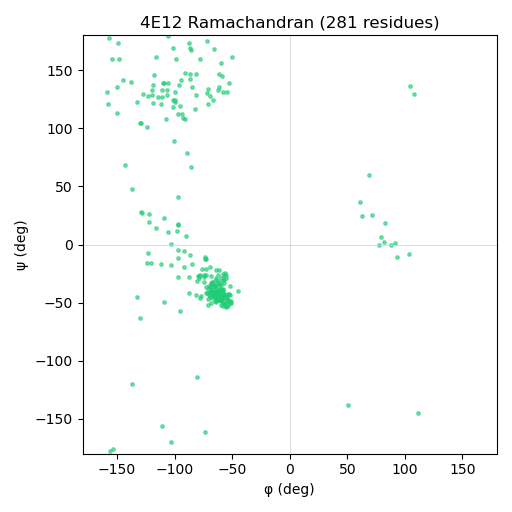M 2064 O O . ALA A 1 275 ? 38.539 48.221 65.211 1.00 46.26 275 ALA A O 1
ATOM 2066 N N . THR A 1 276 ? 40.287 48.213 63.804 1.00 36.01 276 THR A N 1
ATOM 2067 C CA . THR A 1 276 ? 40.779 49.477 64.344 1.00 38.83 276 THR A CA 1
ATOM 2068 C C . THR A 1 276 ? 40.210 50.641 63.559 1.00 36.64 276 THR A C 1
ATOM 2069 O O . THR A 1 276 ? 40.404 51.802 63.924 1.00 49.42 276 THR A O 1
ATOM 2073 N N . GLY A 1 277 ? 39.490 50.334 62.484 1.00 32.99 277 GLY A N 1
ATOM 2074 C CA . GLY A 1 277 ? 38.931 51.396 61.667 1.00 35.07 277 GLY A CA 1
ATOM 2075 C C . GLY A 1 277 ? 39.824 51.849 60.525 1.00 35.52 277 GLY A C 1
ATOM 2076 O O . GLY A 1 277 ? 39.472 52.766 59.779 1.00 35.29 277 GLY A O 1
ATOM 2077 N N . GLU A 1 278 ? 40.986 51.215 60.382 1.00 31.68 278 GLU A N 1
ATOM 2078 C CA . GLU A 1 278 ? 41.883 51.494 59.267 1.00 34.80 278 GLU A CA 1
ATOM 2079 C C . GLU A 1 278 ? 42.818 50.321 59.054 1.00 33.24 278 GLU A C 1
ATOM 2080 O O . GLU A 1 278 ? 43.396 49.807 60.010 1.00 30.68 278 GLU A O 1
ATOM 2086 N N . GLY A 1 279 ? 42.929 49.892 57.805 1.00 34.68 279 GLY A N 1
ATOM 2087 C CA . GLY A 1 279 ? 43.946 48.939 57.401 1.00 28.98 279 GLY A CA 1
ATOM 2088 C C . GLY A 1 279 ? 44.563 49.371 56.080 1.00 31.61 279 GLY A C 1
ATOM 2089 O O . GLY A 1 279 ? 45.124 50.466 55.983 1.00 35.85 279 GLY A O 1
ATOM 2090 N N . PHE A 1 280 ? 44.462 48.540 55.051 1.00 28.30 280 PHE A N 1
ATOM 2091 C CA . PHE A 1 280 ? 44.761 49.020 53.711 1.00 29.63 280 PHE A CA 1
ATOM 2092 C C . PHE A 1 280 ? 43.874 50.218 53.353 1.00 39.60 280 PHE A C 1
ATOM 2093 O O . PHE A 1 280 ? 44.295 51.120 52.623 1.00 35.09 280 PHE A O 1
ATOM 2101 N N . TYR A 1 281 ? 42.646 50.227 53.862 1.00 34.92 281 TYR A N 1
ATOM 2102 C CA . TYR A 1 281 ? 41.743 51.365 53.662 1.00 36.66 281 TYR A CA 1
ATOM 2103 C C . TYR A 1 281 ? 41.412 52.026 54.981 1.00 38.39 281 TYR A C 1
ATOM 2104 O O . TYR A 1 281 ? 41.577 51.425 56.044 1.00 30.94 281 TYR A O 1
ATOM 2113 N N . ARG A 1 282 ? 40.937 53.268 54.906 1.00 40.29 282 ARG A N 1
ATOM 2114 C CA . ARG A 1 282 ? 40.514 54.005 56.091 1.00 43.33 282 ARG A CA 1
ATOM 2115 C C . ARG A 1 282 ? 38.993 53.918 56.164 1.00 36.67 282 ARG A C 1
ATOM 2116 O O . ARG A 1 282 ? 38.309 54.129 55.163 1.00 41.71 282 ARG A O 1
ATOM 2124 N N . TYR A 1 283 ? 38.467 53.571 57.334 1.00 39.74 283 TYR A N 1
ATOM 2125 C CA . TYR A 1 283 ? 37.030 53.352 57.496 1.00 39.00 283 TYR A CA 1
ATOM 2126 C C . TYR A 1 283 ? 36.408 54.426 58.388 1.00 44.30 283 TYR A C 1
ATOM 2127 O O . TYR A 1 283 ? 37.171 55.252 58.943 1.00 57.00 283 TYR A O 1
#

CATH classification: 3.40.50.720 (+1 more: 1.10.1040.10)

Organism: Acinetobacter baylyi (NCBI:txid202950)

B-factor: mean 42.04, std 18.73, range [23.86, 200.58]

InterPro domains:
  IPR006108 3-hydroxyacyl-CoA dehydrogenase, C-terminal [PF00725] (190-283)
  IPR006176 3-hydroxyacyl-CoA dehydrogenase, NAD binding [PF02737] (6-185)
  IPR008927 6-phosphogluconate dehydrogenase-like, C-terminal domain superfamily [SSF48179] (190-283)
  IPR013328 6-phosphogluconate dehydrogenase, domain 2 [G3DSA:1.10.1040.10] (197-283)
  IPR022694 3-hydroxyacyl-CoA dehydrogenase [PIRSF000105] (3-283)
  IPR036291 NAD(P)-binding domain superfamily [SSF51735] (2-187)
  IPR052242 Mitochondrial 3-hydroxyacyl-CoA dehydrogenase [PTHR43561] (3-283)

Nearest PDB structures (foldseek):
  4dyd-assembly1_A  TM=1.001E+00  e=1.621E-54  Acinetobacter baylyi
  6kq9-assembly1_A  TM=9.094E-01  e=1.382E-32  Micrococcus luteus
  3had-assembly1_B  TM=8.691E-01  e=2.091E-26  Homo sapiens
  3f3s-assembly1_A  TM=7.957E-01  e=2.014E-19  Homo sapiens
  3ado-assembly1_A  TM=7.803E-01  e=2.539E-19  Oryctolagus cuniculus

Sequence (283 aa):
MTGITNVTVLGTGVLGSQIAFQTAFHGFAVTAYDINTDALDAAKKRFEGLAAVYEKEVAGAADGAAQKALGGIRYSDDLAQAVKDADLVIEAVPESLDLKRDIYTKLGELAPAKTIFATNSSTLLPSDLVGYTGRGDKFLALHFANHVWVNNTAEVMGTTKTDPEVYQQVVEFASAIGMVPIELKKEKAGYVLNSLLVPLLDAAAELLVDGIADPETIDKTWRIGTGAPKGPFEIFDIVGLTTAYNISSVSGPKQREFAAYLKENYIDKGKLGLATGEGFYRY

Solvent-accessible surface area: 13708 Å² total; per-residue (Å²): 235,111,51,24,59,38,1,3,0,0,9,2,30,92,63,1,3,8,0,0,0,6,0,11,36,67,72,38,52,5,10,0,23,23,129,65,87,108,24,20,82,38,0,108,149,95,0,76,36,18,0,44,50,0,58,174,120,27,99,65,0,53,152,38,38,0,78,174,13,28,66,60,10,108,69,10,61,67,16,40,84,2,0,124,78,3,19,0,1,0,1,18,17,88,80,38,70,101,57,1,89,61,18,0,61,95,0,19,135,70,7,40,84,90,0,6,0,0,0,6,4,56,96,29,53,0,56,67,0,11,64,63,2,74,27,17,66,49,0,0,0,0,15,5,24,78,83,0,52,90,77,48,47,0,8,0,1,10,18,145,117,16,49,108,100,5,39,77,59,0,10,102,6,0,59,52,0,31,8,78,32,50,96,14,202,173,54,109,62,20,8,60,86,50,33,125,42,61,77,42,14,51,53,3,5,52,62,16,26,60,66,115,30,72,16,88,51,12,0,106,87,83,81,146,62,78,61,27,118,93,0,3,0,32,36,10,0,86,58,14,0,54,58,5,56,90,95,12,35,125,43,25,118,70,49,132,80,4,3,61,66,0,77,120,44,27,35,92,131,46,62,42,0,88,98,73,26,51,3,17,54,205,124

Radius of gyration: 20.08 Å; Cα contacts (8 Å, |Δi|>4): 522; chains: 1; bounding box: 48×48×50 Å

Foldseek 3Di:
DDAFAEEEEEDQPQVSLVVQLLLLLLHGQYEYEYADVVRVVVSLVVLVVVLVCCCVPAPPSPPCSSVVSSVRYHYDNPLLVRAAPGQEYEYDDDQDLVVLLVVLLVNLVRHDPNYAYEYQHQADAQVSRQVNNVQLQRYWYFHADRPCSPRVETETEGAPNHNVVNSVSVCVSSVSSPHHYDYDDHDD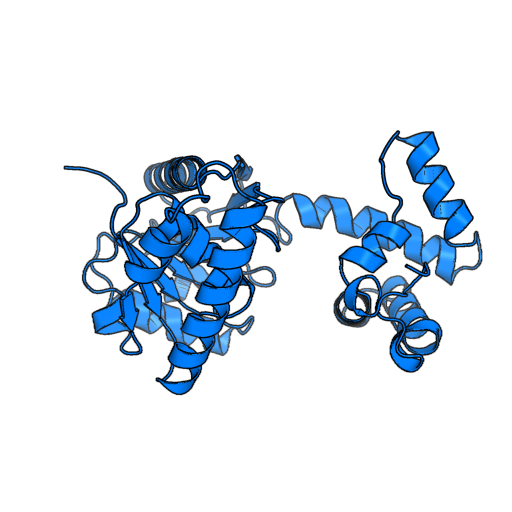RNGPPRVPLVVQLLVLLLCCLVVNDAPVVQFVCCCVVPVDPTHNVLVQLVCWVVNQLVVQCVDDDSSVSSSVVCVVPAVVVVQTHPVSQHHSHHD

Secondary structure (DSSP, 8-state):
--S--EEEEE--SHHHHHHHHHHHHTT-EEEEE-SSHHHHHHHHHHHHHHHHHHHHHSTT-TTTHHHHHHHH-EEES-HHHHTTT-SEEEE---S-HHHHHHHHHHHHHHS-TT-EEEE--SSS-HHHHHHHHS-GGGEEEEEE-SSTTTS-EEEEEE-TTS-HHHHHHHHHHHHHTT-EEEE-SS--TTTTHHHHHHHHHHHHHHHHHTTS--HHHHHHHHHHHH--SS-HHHHHHHH-HHHHHHHHHTS-HHHHHHHHHHHHHTGGGT--BGGGTBSSSB-